Protein AF-0000000071782538 (afdb_homodimer)

Organism: Cervus elaphus hippelaphus (NCBI:txid46360)

pLDDT: mean 72.4, std 23.54, range [20.62, 97.75]

Sequence (364 aa):
MDQLKQIISLGQLIYNQCGEMKYCRKQCRRLGDRVQGLLQPLQMLQDQGERNLPSQITTALSRFQAALEEAKERIDKFSNKSNMQKFLTAGHDSIVFGGVNQRLSYVWEELSLLLQVDQWRHTSGLSPGASWQQEDQQDAEEDRKALQGLSGICQRDSEFQTSEWSGVPAMRLQPACGWVMRMDQLKQIISLGQLIYNQCGEMKYCRKQCRRLGDRVQGLLQPLQMLQDQGERNLPSQITTALSRFQAALEEAKERIDKFSNKSNMQKFLTAGHDSIVFGGVNQRLSYVWEELSLLLQVDQWRHTSGLSPGASWQQEDQQDAEEDRKALQGLSGICQRDSEFQTSEWSGVPAMRLQPACGWVMR

Nearest PDB structures (foldseek):
  6ux8-assembly1_A  TM=7.625E-01  e=2.600E-10  Homo sapiens
  6zz1-assembly2_B  TM=7.670E-01  e=1.433E-09  Homo sapiens
  6zvo-assembly3_C  TM=7.647E-01  e=2.808E-09  Homo sapiens
  6zvo-assembly1_A  TM=7.507E-01  e=5.224E-09  H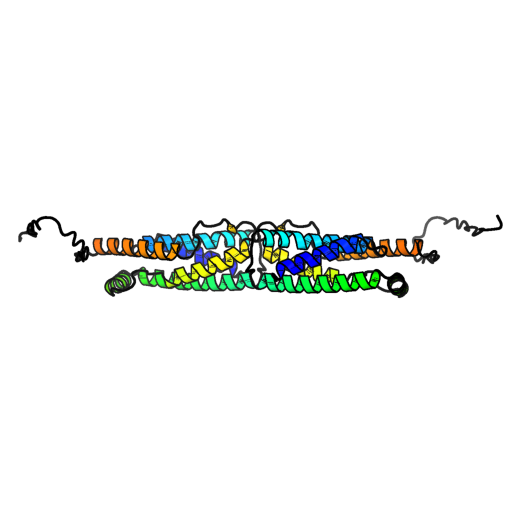omo sapiens
  4btf-assembly1_A  TM=8.043E-01  e=6.589E-08  Mus musculus

Radius of gyration: 34.93 Å; Cα contacts (8 Å, |Δi|>4): 327; chains: 2; bounding box: 76×131×66 Å

Foldseek 3Di:
DQLLVVLLVLLVVQLVLLCVAPPPNVLSNVVSVLSVVLNVVSVVCVVVVDRDDDPLLVVLSVLSSVLSVVSVVLSVQCSDPVSLVVQVVVPDDNNSSVVSVVSSVVSCVSVCVVVVPPPPVPPDPCPDDPVVVVVVVVVVVVVVVVVCVVVVPDPPPPPPPVPPPPDDDDPPDDDCPPPDDD/DQLLVVLLVLLVVQLVLLCVAPPPNVLSNVVSVLSVVLNVVSVVCVVVVDRDDDPLLVVLSVLSSVLSVVSVVLSVQCSDPVSLVVQVVVPDDNNSSVVSVVSSVVSCVSVCVVVVPPPPVPPDPCPDDPVVVVVVVVVVVVVVVVVCVVVVDPPPPPPPPVPPPDDDDPPPDDDDPPPDDD

InterPro domains:
  IPR036537 Adaptor protein Cbl, N-terminal domain superfamily [G3DSA:1.20.930.20] (1-117)
  IPR054000 Mixed lineage kinase domain-like, N-terminal domain [PF22215] (4-145)
  IPR059179 MLKL-like, MCAfunc domain [cd21037] (5-148)

Structure (mmCIF, N/CA/C/O backbone):
data_AF-0000000071782538-model_v1
#
loop_
_entity.id
_entity.type
_entity.pdbx_description
1 polymer 'Mixed lineage kinase domain-containing protein'
#
loop_
_atom_site.group_PDB
_atom_site.id
_atom_site.type_symbol
_atom_site.label_atom_id
_atom_site.label_alt_id
_atom_site.label_comp_id
_atom_site.label_asym_id
_atom_site.label_entity_id
_atom_site.label_seq_id
_atom_site.pdbx_PDB_ins_code
_atom_site.Cartn_x
_atom_site.Cartn_y
_atom_site.Cartn_z
_atom_site.occupancy
_atom_site.B_iso_or_equiv
_atom_site.auth_seq_id
_atom_site.auth_comp_id
_atom_site.auth_asym_id
_atom_site.auth_atom_id
_atom_site.pdbx_PDB_model_num
ATOM 1 N N . MET A 1 1 ? -20.047 -6.418 -9.133 1 52.84 1 MET A N 1
ATOM 2 C CA . MET A 1 1 ? -19.359 -7.395 -8.281 1 52.84 1 MET A CA 1
ATOM 3 C C . MET A 1 1 ? -17.938 -6.953 -7.965 1 52.84 1 MET A C 1
ATOM 5 O O . MET A 1 1 ? -17.281 -6.344 -8.805 1 52.84 1 MET A O 1
ATOM 9 N N . ASP A 1 2 ? -17.484 -6.871 -6.684 1 77.19 2 ASP A N 1
ATOM 10 C CA . ASP A 1 2 ? -16.172 -6.449 -6.191 1 77.19 2 ASP A CA 1
ATOM 11 C C . ASP A 1 2 ? -15.055 -7.246 -6.863 1 77.19 2 ASP A C 1
ATOM 13 O O . ASP A 1 2 ? -15.094 -8.477 -6.895 1 77.19 2 ASP A O 1
ATOM 17 N N . GLN A 1 3 ? -14.477 -6.609 -7.852 1 84.06 3 GLN A N 1
ATOM 18 C CA . GLN A 1 3 ? -13.367 -7.219 -8.57 1 84.06 3 GLN A CA 1
ATOM 19 C C . GLN A 1 3 ? -12.523 -8.094 -7.645 1 84.06 3 GLN A C 1
ATOM 21 O O . GLN A 1 3 ? -12.078 -9.172 -8.039 1 84.06 3 GLN A O 1
ATOM 26 N N . LEU A 1 4 ? -12.391 -7.691 -6.516 1 86 4 LEU A N 1
ATOM 27 C CA . LEU A 1 4 ? -11.578 -8.43 -5.551 1 86 4 LEU A CA 1
ATOM 28 C C . LEU A 1 4 ? -12.203 -9.781 -5.242 1 86 4 LEU A C 1
ATOM 30 O O . LEU A 1 4 ? -11.5 -10.805 -5.223 1 86 4 LEU A O 1
ATOM 34 N N . LYS A 1 5 ? -13.469 -9.789 -5.094 1 87.31 5 LYS A N 1
ATOM 35 C CA . LYS A 1 5 ? -14.172 -11.031 -4.785 1 87.31 5 LYS A CA 1
ATOM 36 C C . LYS A 1 5 ? -14.086 -12.016 -5.945 1 87.31 5 LYS A C 1
ATOM 38 O O . LYS A 1 5 ? -13.93 -13.219 -5.734 1 87.31 5 LYS A O 1
ATOM 43 N N . GLN A 1 6 ? -14.195 -11.555 -7.109 1 91.31 6 GLN A N 1
ATOM 44 C CA . GLN A 1 6 ? -14.117 -12.391 -8.305 1 91.31 6 GLN A CA 1
ATOM 45 C C . GLN A 1 6 ? -12.734 -13.031 -8.43 1 91.31 6 GLN A C 1
ATOM 47 O O . GLN A 1 6 ? -12.625 -14.219 -8.758 1 91.31 6 GLN A O 1
ATOM 52 N N . ILE A 1 7 ? -11.789 -12.266 -8.188 1 94.12 7 ILE A N 1
ATOM 53 C CA . ILE A 1 7 ? -10.414 -12.75 -8.297 1 94.12 7 ILE A CA 1
ATOM 54 C C . ILE A 1 7 ? -10.164 -13.836 -7.25 1 94.12 7 ILE A C 1
ATOM 56 O O . ILE A 1 7 ? -9.586 -14.883 -7.562 1 94.12 7 ILE A O 1
ATOM 60 N N . ILE A 1 8 ? -10.625 -13.586 -6.094 1 92.31 8 ILE A N 1
ATOM 61 C CA . ILE A 1 8 ? -10.453 -14.555 -5.016 1 92.31 8 ILE A CA 1
ATOM 62 C C . ILE A 1 8 ? -11.172 -15.852 -5.367 1 92.31 8 ILE A C 1
ATOM 64 O O . ILE A 1 8 ? -10.617 -16.938 -5.203 1 92.31 8 ILE A O 1
ATOM 68 N N . SER A 1 9 ? -12.336 -15.734 -5.871 1 94.25 9 SER A N 1
ATOM 69 C CA . SER A 1 9 ? -13.102 -16.922 -6.258 1 94.25 9 SER A CA 1
ATOM 70 C C . SER A 1 9 ? -12.406 -17.688 -7.371 1 94.25 9 SER A C 1
ATOM 72 O O . SER A 1 9 ? -12.312 -18.922 -7.316 1 94.25 9 SER A O 1
ATOM 74 N N . LEU A 1 10 ? -12 -17.016 -8.344 1 96.25 10 LEU A N 1
ATOM 75 C CA . LEU A 1 10 ? -11.297 -17.641 -9.453 1 96.25 10 LEU A CA 1
ATOM 76 C C . LEU A 1 10 ? -10.023 -18.328 -8.969 1 96.25 10 LEU A C 1
ATOM 78 O O . LEU A 1 10 ? -9.711 -19.453 -9.398 1 96.25 10 LEU A O 1
ATOM 82 N N . GLY A 1 11 ? -9.289 -17.641 -8.133 1 97.06 11 GLY A N 1
ATOM 83 C CA . GLY A 1 11 ? -8.086 -18.25 -7.574 1 97.06 11 GLY A CA 1
ATOM 84 C C . GLY A 1 11 ? -8.367 -19.531 -6.797 1 97.06 11 GLY A C 1
ATOM 85 O O . GLY A 1 11 ? -7.625 -20.5 -6.918 1 97.06 11 GLY A O 1
ATOM 86 N N . GLN A 1 12 ? -9.367 -19.516 -6.098 1 95.56 12 GLN A N 1
ATOM 87 C CA . GLN A 1 12 ? -9.75 -20.703 -5.34 1 95.56 12 GLN A CA 1
ATOM 88 C C . GLN A 1 12 ? -10.133 -21.859 -6.273 1 95.56 12 GLN A C 1
ATOM 90 O O . GLN A 1 12 ? -9.805 -23.016 -6.012 1 95.56 12 GLN A O 1
ATOM 95 N N . LEU A 1 13 ? -10.844 -21.562 -7.273 1 96.56 13 LEU A N 1
ATOM 96 C CA . LEU A 1 13 ? -11.195 -22.562 -8.281 1 96.56 13 LEU A CA 1
ATOM 97 C C . LEU A 1 13 ? -9.945 -23.188 -8.875 1 96.56 13 LEU A C 1
ATOM 99 O O . LEU A 1 13 ? -9.867 -24.422 -9.008 1 96.56 13 LEU A O 1
ATOM 103 N N . ILE A 1 14 ? -9.031 -22.391 -9.219 1 96.38 14 ILE A N 1
ATOM 104 C CA . ILE A 1 14 ? -7.793 -22.875 -9.828 1 96.38 14 ILE A CA 1
ATOM 105 C C . ILE A 1 14 ? -7.031 -23.734 -8.828 1 96.38 14 ILE A C 1
ATOM 107 O O . ILE A 1 14 ? -6.516 -24.797 -9.195 1 96.38 14 ILE A O 1
ATOM 111 N N . TYR A 1 15 ? -6.98 -23.297 -7.648 1 96.06 15 TYR A N 1
ATOM 112 C CA . TYR A 1 15 ? -6.312 -24.078 -6.613 1 96.06 15 TYR A CA 1
ATOM 113 C C . TYR A 1 15 ? -6.91 -25.484 -6.523 1 96.06 15 TYR A C 1
ATOM 115 O O . TYR A 1 15 ? -6.18 -26.469 -6.5 1 96.06 15 TYR A O 1
ATOM 123 N N . ASN A 1 16 ? -8.172 -25.625 -6.555 1 95.19 16 ASN A N 1
ATOM 124 C CA . ASN A 1 16 ? -8.844 -26.906 -6.48 1 95.19 16 ASN A CA 1
ATOM 125 C C . ASN A 1 16 ? -8.586 -27.75 -7.727 1 95.19 16 ASN A C 1
ATOM 127 O O . ASN A 1 16 ? -8.312 -28.953 -7.625 1 95.19 16 ASN A O 1
ATOM 131 N N . GLN A 1 17 ? -8.664 -27.141 -8.812 1 95.12 17 GLN A N 1
ATOM 132 C CA . GLN A 1 17 ? -8.445 -27.844 -10.07 1 95.12 17 GLN A CA 1
ATOM 133 C C . GLN A 1 17 ? -7.02 -28.391 -10.156 1 95.12 17 GLN A C 1
ATOM 135 O O . GLN A 1 17 ? -6.797 -29.469 -10.695 1 95.12 17 GLN A O 1
ATOM 140 N N . CYS A 1 18 ? -6.141 -27.578 -9.625 1 95.25 18 CYS A N 1
ATOM 141 C CA . CYS A 1 18 ? -4.758 -28.047 -9.609 1 95.25 18 CYS A CA 1
ATOM 142 C C . CYS A 1 18 ? -4.625 -29.344 -8.812 1 95.25 18 CYS A C 1
ATOM 144 O O . CYS A 1 18 ? -3.846 -30.219 -9.172 1 95.25 18 CYS A O 1
ATOM 146 N N . GLY A 1 19 ? -5.375 -29.5 -7.793 1 91.88 19 GLY A N 1
ATOM 147 C CA . GLY A 1 19 ? -5.34 -30.688 -6.961 1 91.88 19 GLY A CA 1
ATOM 148 C C . GLY A 1 19 ? -5.996 -31.891 -7.617 1 91.88 19 GLY A C 1
ATOM 149 O O . GLY A 1 19 ? -5.742 -33.031 -7.227 1 91.88 19 GLY A O 1
ATOM 150 N N . GLU A 1 20 ? -6.754 -31.703 -8.641 1 91.44 20 GLU A N 1
ATOM 151 C CA . GLU A 1 20 ? -7.527 -32.75 -9.281 1 91.44 20 GLU A CA 1
ATOM 152 C C . GLU A 1 20 ? -6.859 -33.25 -10.562 1 91.44 20 GLU A C 1
ATOM 154 O O . GLU A 1 20 ? -7.301 -34.219 -11.172 1 91.44 20 GLU A O 1
ATOM 159 N N . MET A 1 21 ? -5.812 -32.594 -10.906 1 89.5 21 MET A N 1
ATOM 160 C CA . MET A 1 21 ? -5.137 -32.938 -12.156 1 89.5 21 MET A CA 1
ATOM 161 C C . MET A 1 21 ? -4.516 -34.312 -12.086 1 89.5 21 MET A C 1
ATOM 163 O O . MET A 1 21 ? -3.945 -34.688 -11.062 1 89.5 21 MET A O 1
ATOM 167 N N . LYS A 1 22 ? -4.629 -35.094 -13.195 1 84.44 22 LYS A N 1
ATOM 168 C CA . LYS A 1 22 ? -4.094 -36.438 -13.281 1 84.44 22 LYS A CA 1
ATOM 169 C C . LYS A 1 22 ? -2.686 -36.438 -13.867 1 84.44 22 LYS A C 1
ATOM 171 O O . LYS A 1 22 ? -1.878 -37.312 -13.57 1 84.44 22 LYS A O 1
ATOM 176 N N . TYR A 1 23 ? -2.51 -35.406 -14.742 1 84.19 23 TYR A N 1
ATOM 177 C CA . TYR A 1 23 ? -1.211 -35.281 -15.391 1 84.19 23 TYR A CA 1
ATOM 178 C C . TYR A 1 23 ? -0.475 -34.062 -14.906 1 84.19 23 TYR A C 1
ATOM 180 O O . TYR A 1 23 ? -1.088 -33.125 -14.352 1 84.19 23 TYR A O 1
ATOM 188 N N . CYS A 1 24 ? 0.865 -34 -14.891 1 88.69 24 CYS A N 1
ATOM 189 C CA . CYS A 1 24 ? 1.726 -32.875 -14.492 1 88.69 24 CYS A CA 1
ATOM 190 C C . CYS A 1 24 ? 1.453 -32.469 -13.047 1 88.69 24 CYS A C 1
ATOM 192 O O . CYS A 1 24 ? 1.36 -31.281 -12.742 1 88.69 24 CYS A O 1
ATOM 194 N N . ARG A 1 25 ? 1.285 -33.406 -12.266 1 91.31 25 ARG A N 1
ATOM 195 C CA . ARG A 1 25 ? 0.786 -33.219 -10.906 1 91.31 25 ARG A CA 1
ATOM 196 C C . ARG A 1 25 ? 1.703 -32.312 -10.109 1 91.31 25 ARG A C 1
ATOM 198 O O . ARG A 1 25 ? 1.23 -31.453 -9.352 1 91.31 25 ARG A O 1
ATOM 205 N N . LYS A 1 26 ? 3.029 -32.438 -10.266 1 93.38 26 LYS A N 1
ATOM 206 C CA . LYS A 1 26 ? 3.955 -31.578 -9.516 1 93.38 26 LYS A CA 1
ATOM 207 C C . LYS A 1 26 ? 3.84 -30.125 -9.953 1 93.38 26 LYS A C 1
ATOM 209 O O . LYS A 1 26 ? 3.836 -29.219 -9.109 1 93.38 26 LYS A O 1
ATOM 214 N N . GLN A 1 27 ? 3.807 -29.953 -11.195 1 93.94 27 GLN A N 1
ATOM 215 C CA . GLN A 1 27 ? 3.662 -28.594 -11.719 1 93.94 27 GLN A CA 1
ATOM 216 C C . GLN A 1 27 ? 2.334 -27.984 -11.289 1 93.94 27 GLN A C 1
ATOM 218 O O . GLN A 1 27 ? 2.279 -26.812 -10.914 1 93.94 27 GLN A O 1
ATOM 223 N N . CYS A 1 28 ? 1.243 -28.75 -11.305 1 94.5 28 CYS A N 1
ATOM 224 C CA . CYS A 1 28 ? -0.071 -28.266 -10.898 1 94.5 28 CYS A CA 1
ATOM 225 C C . CYS A 1 28 ? -0.083 -27.906 -9.422 1 94.5 28 CYS A C 1
ATOM 227 O O . CYS A 1 28 ? -0.637 -26.875 -9.031 1 94.5 28 CYS A O 1
ATOM 229 N N . ARG A 1 29 ? 0.49 -28.75 -8.688 1 93.75 29 ARG A N 1
ATOM 230 C CA . ARG A 1 29 ? 0.561 -28.484 -7.254 1 93.75 29 ARG A CA 1
ATOM 231 C C . ARG A 1 29 ? 1.303 -27.188 -6.973 1 93.75 29 ARG A C 1
ATOM 233 O O . ARG A 1 29 ? 0.855 -26.375 -6.16 1 93.75 29 ARG A O 1
ATOM 240 N N . ARG A 1 30 ? 2.43 -27.016 -7.656 1 93.94 30 ARG A N 1
ATOM 241 C CA . ARG A 1 30 ? 3.223 -25.812 -7.484 1 93.94 30 ARG A CA 1
ATOM 242 C C . ARG A 1 30 ? 2.424 -24.578 -7.879 1 93.94 30 ARG A C 1
ATOM 244 O O . ARG A 1 30 ? 2.443 -23.562 -7.172 1 93.94 30 ARG A O 1
ATOM 251 N N . LEU A 1 31 ? 1.808 -24.688 -9.023 1 94.69 31 LEU A N 1
ATOM 252 C CA . LEU A 1 31 ? 0.958 -23.578 -9.461 1 94.69 31 LEU A CA 1
ATOM 253 C C . LEU A 1 31 ? -0.104 -23.266 -8.414 1 94.69 31 LEU A C 1
ATOM 255 O O . LEU A 1 31 ? -0.295 -22.094 -8.055 1 94.69 31 LEU A O 1
ATOM 259 N N . GLY A 1 32 ? -0.834 -24.281 -7.914 1 94.44 32 GLY A N 1
ATOM 260 C CA . GLY A 1 32 ? -1.845 -24.094 -6.887 1 94.44 32 GLY A CA 1
ATOM 261 C C . GLY A 1 32 ? -1.317 -23.375 -5.652 1 94.44 32 GLY A C 1
ATOM 262 O O . GLY A 1 32 ? -1.955 -22.453 -5.141 1 94.44 32 GLY A O 1
ATOM 263 N N . ASP A 1 33 ? -0.154 -23.781 -5.215 1 91.88 33 ASP A N 1
ATOM 264 C CA . ASP A 1 33 ? 0.474 -23.172 -4.039 1 91.88 33 ASP A CA 1
ATOM 265 C C . ASP A 1 33 ? 0.77 -21.688 -4.273 1 91.88 33 ASP A C 1
ATOM 267 O O . ASP A 1 33 ? 0.563 -20.875 -3.383 1 91.88 33 ASP A O 1
ATOM 271 N N . ARG A 1 34 ? 1.324 -21.422 -5.418 1 90.56 34 ARG A N 1
ATOM 272 C CA . ARG A 1 34 ? 1.674 -20.047 -5.746 1 90.56 34 ARG A CA 1
ATOM 273 C C . ARG A 1 34 ? 0.428 -19.172 -5.832 1 90.56 34 ARG A C 1
ATOM 275 O O . ARG A 1 34 ? 0.426 -18.047 -5.348 1 90.56 34 ARG A O 1
ATOM 282 N N . VAL A 1 35 ? -0.638 -19.656 -6.414 1 92.88 35 VAL A N 1
ATOM 283 C CA . VAL A 1 35 ? -1.902 -18.938 -6.484 1 92.88 35 VAL A CA 1
ATOM 284 C C . VAL A 1 35 ? -2.441 -18.703 -5.074 1 92.88 35 VAL A C 1
ATOM 286 O O . VAL A 1 35 ? -2.84 -17.594 -4.73 1 92.88 35 VAL A O 1
ATOM 289 N N . G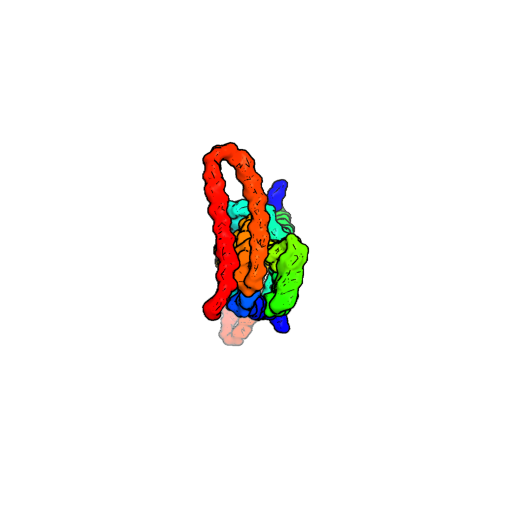LN A 1 36 ? -2.373 -19.672 -4.281 1 90.25 36 GLN A N 1
ATOM 290 C CA . GLN A 1 36 ? -2.861 -19.562 -2.91 1 90.25 36 GLN A CA 1
ATOM 291 C C . GLN A 1 36 ? -2.053 -18.531 -2.123 1 90.25 36 GLN A C 1
ATOM 293 O O . GLN A 1 36 ? -2.607 -17.797 -1.311 1 90.25 36 GLN A O 1
ATOM 298 N N . GLY A 1 37 ? -0.809 -18.531 -2.293 1 86.06 37 GLY A N 1
ATOM 299 C CA . GLY A 1 37 ? 0.046 -17.562 -1.631 1 86.06 37 GLY A CA 1
ATOM 300 C C . GLY A 1 37 ? -0.319 -16.125 -1.959 1 86.06 37 GLY A C 1
ATOM 301 O O . GLY A 1 37 ? -0.158 -15.227 -1.124 1 86.06 37 GLY A O 1
ATOM 302 N N . LEU A 1 38 ? -0.772 -15.914 -3.146 1 86.06 38 LEU A N 1
ATOM 303 C CA . LEU A 1 38 ? -1.18 -14.578 -3.574 1 86.06 38 LEU A CA 1
ATOM 304 C C . LEU A 1 38 ? -2.584 -14.25 -3.078 1 86.06 38 LEU A C 1
ATOM 306 O O . LEU A 1 38 ? -2.92 -13.086 -2.871 1 86.06 38 LEU A O 1
ATOM 310 N N . LEU A 1 39 ? -3.434 -15.336 -2.869 1 86.81 39 LEU A N 1
ATOM 311 C CA . LEU A 1 39 ? -4.82 -15.125 -2.467 1 86.81 39 LEU A CA 1
ATOM 312 C C . LEU A 1 39 ? -4.91 -14.75 -0.991 1 86.81 39 LEU A C 1
ATOM 314 O O . LEU A 1 39 ? -5.785 -13.977 -0.593 1 86.81 39 LEU A O 1
ATOM 318 N N . GLN A 1 40 ? -4.051 -15.133 -0.22 1 82.44 40 GLN A N 1
ATOM 319 C CA . GLN A 1 40 ? -4.133 -14.977 1.228 1 82.44 40 GLN A CA 1
ATOM 320 C C . GLN A 1 40 ? -4.168 -13.5 1.617 1 82.44 40 GLN A C 1
ATOM 322 O O . GLN A 1 40 ? -5.082 -13.055 2.312 1 82.44 40 GLN A O 1
ATOM 327 N N . PRO A 1 41 ? -3.225 -12.742 1.147 1 77.25 41 PRO A N 1
ATOM 328 C CA . PRO A 1 41 ? -3.295 -11.32 1.48 1 77.25 41 PRO A CA 1
ATOM 329 C C . PRO A 1 41 ? -4.547 -10.641 0.923 1 77.25 41 PRO A C 1
ATOM 331 O O . PRO A 1 41 ? -5.078 -9.719 1.539 1 77.25 41 PRO A O 1
ATOM 334 N N . LEU A 1 42 ? -4.984 -11.07 -0.178 1 80.69 42 LEU A N 1
ATOM 335 C CA . LEU A 1 42 ? -6.168 -10.461 -0.783 1 80.69 42 LEU A CA 1
ATOM 336 C C . LEU A 1 42 ? -7.418 -10.797 0.021 1 80.69 42 LEU A C 1
ATOM 338 O O . LEU A 1 42 ? -8.32 -9.961 0.153 1 80.69 42 LEU A O 1
ATOM 342 N N . GLN A 1 43 ? -7.426 -11.977 0.521 1 81.31 43 GLN A N 1
ATOM 343 C CA . GLN A 1 43 ? -8.539 -12.375 1.383 1 81.31 43 GLN A CA 1
ATOM 344 C C . GLN A 1 43 ? -8.57 -11.531 2.656 1 81.31 43 GLN A C 1
ATOM 346 O O . GLN A 1 43 ? -9.641 -11.156 3.131 1 81.31 43 GLN A O 1
ATOM 351 N N . MET A 1 44 ? -7.441 -11.258 3.107 1 73.19 44 MET A N 1
ATOM 352 C CA . MET A 1 44 ? -7.367 -10.406 4.289 1 73.19 44 MET A CA 1
ATOM 353 C C . MET A 1 44 ? -7.883 -9 3.984 1 73.19 44 MET A C 1
ATOM 355 O O . MET A 1 44 ? -8.578 -8.398 4.801 1 73.19 44 MET A O 1
ATOM 359 N N . LEU A 1 45 ? -7.5 -8.516 2.836 1 73.06 45 LEU A N 1
ATOM 360 C CA . LEU A 1 45 ? -7.984 -7.203 2.416 1 73.06 45 LEU A CA 1
ATOM 361 C C . LEU A 1 45 ? -9.5 -7.195 2.293 1 73.06 45 LEU A C 1
ATOM 363 O O . LEU A 1 45 ? -10.156 -6.234 2.703 1 73.06 45 LEU A O 1
ATOM 367 N N . GLN A 1 46 ? -10.008 -8.164 1.738 1 76.19 46 GLN A N 1
ATOM 368 C CA . GLN A 1 46 ? -11.461 -8.305 1.591 1 76.19 46 GLN A CA 1
ATOM 369 C C . GLN A 1 46 ? -12.148 -8.328 2.951 1 76.19 46 GLN A C 1
ATOM 371 O O . GLN A 1 46 ? -13.203 -7.711 3.129 1 76.19 46 GLN A O 1
ATOM 376 N N . ASP A 1 47 ? -11.578 -9.016 3.914 1 73.25 47 ASP A N 1
ATOM 377 C CA . ASP A 1 47 ? -12.148 -9.141 5.25 1 73.25 47 ASP A CA 1
ATOM 378 C C . ASP A 1 47 ? -12.156 -7.793 5.973 1 73.25 47 ASP A C 1
ATOM 380 O O . ASP A 1 47 ? -13.023 -7.543 6.816 1 73.25 47 ASP A O 1
ATOM 384 N N . GLN A 1 48 ? -11.234 -7.059 5.613 1 66.56 48 GLN A N 1
ATOM 385 C CA . GLN A 1 48 ? -11.133 -5.746 6.246 1 66.56 48 GLN A CA 1
ATOM 386 C C . GLN A 1 48 ? -12.156 -4.773 5.66 1 66.56 48 GLN A C 1
ATOM 388 O O . GLN A 1 48 ? -12.336 -3.67 6.18 1 66.56 48 GLN A O 1
ATOM 393 N N . GLY A 1 49 ? -12.867 -5.301 4.625 1 61.22 49 GLY A N 1
ATOM 394 C CA . GLY A 1 49 ? -13.938 -4.496 4.062 1 61.22 49 GLY A CA 1
ATOM 395 C C . GLY A 1 49 ? -13.438 -3.422 3.113 1 61.22 49 GLY A C 1
ATOM 396 O O . GLY A 1 49 ? -14.133 -2.426 2.881 1 61.22 49 GLY A O 1
ATOM 397 N N . GLU A 1 50 ? -12.336 -3.551 2.73 1 58.06 50 GLU A N 1
ATOM 398 C CA . GLU A 1 50 ? -11.797 -2.525 1.845 1 58.06 50 GLU A CA 1
ATOM 399 C C . GLU A 1 50 ? -12.43 -2.6 0.459 1 58.06 50 GLU A C 1
ATOM 401 O O . GLU A 1 50 ? -12.32 -3.619 -0.226 1 58.06 50 GLU A O 1
ATOM 406 N N . ARG A 1 51 ? -13.203 -1.685 0.147 1 57.69 51 ARG A N 1
ATOM 407 C CA . ARG A 1 51 ? -13.898 -1.704 -1.134 1 57.69 51 ARG A CA 1
ATOM 408 C C . ARG A 1 51 ? -13.219 -0.787 -2.145 1 57.69 51 ARG A C 1
ATOM 410 O O . ARG A 1 51 ? -13.344 -0.985 -3.354 1 57.69 51 ARG A O 1
ATOM 417 N N . ASN A 1 52 ? -12.602 0.176 -1.549 1 56.34 52 ASN A N 1
ATOM 418 C CA . ASN A 1 52 ? -11.945 1.128 -2.438 1 56.34 52 ASN A CA 1
ATOM 419 C C . ASN A 1 52 ? -10.43 1.006 -2.363 1 56.34 52 ASN A C 1
ATOM 421 O O . ASN A 1 52 ? -9.789 1.641 -1.521 1 56.34 52 ASN A O 1
ATOM 425 N N . LEU A 1 53 ? -10.016 0.107 -3.146 1 62.47 53 LEU A N 1
ATOM 426 C CA . LEU A 1 53 ? -8.57 -0.112 -3.166 1 62.47 53 LEU A CA 1
ATOM 427 C C . LEU A 1 53 ? -7.875 0.936 -4.027 1 62.47 53 LEU A C 1
ATOM 429 O O . LEU A 1 53 ? -8.438 1.406 -5.02 1 62.47 53 LEU A O 1
ATOM 433 N N . PRO A 1 54 ? -6.785 1.342 -3.594 1 61.25 54 PRO A N 1
ATOM 434 C CA . PRO A 1 54 ? -6.008 2.262 -4.426 1 61.25 54 PRO A CA 1
ATOM 435 C C . PRO A 1 54 ? -5.836 1.758 -5.859 1 61.25 54 PRO A C 1
ATOM 437 O O . PRO A 1 54 ? -5.891 0.549 -6.102 1 61.25 54 PRO A O 1
ATOM 440 N N . SER A 1 55 ? -5.695 2.639 -6.746 1 62.72 55 SER A N 1
ATOM 441 C CA . SER A 1 55 ? -5.617 2.324 -8.172 1 62.72 55 SER A CA 1
ATOM 442 C C . SER A 1 55 ? -4.48 1.349 -8.461 1 62.72 55 SER A C 1
ATOM 444 O O . SER A 1 55 ? -4.617 0.464 -9.305 1 62.72 55 SER A O 1
ATOM 446 N N . GLN A 1 56 ? -3.359 1.514 -7.762 1 62.03 56 GLN A N 1
ATOM 447 C CA . GLN A 1 56 ? -2.199 0.663 -8 1 62.03 56 GLN A CA 1
ATOM 448 C C . GLN A 1 56 ? -2.498 -0.789 -7.641 1 62.03 56 GLN A C 1
ATOM 450 O O . GLN A 1 56 ? -2.061 -1.709 -8.336 1 62.03 56 GLN A O 1
ATOM 455 N N . ILE A 1 57 ? -3.264 -0.959 -6.645 1 70.38 57 ILE A N 1
ATOM 456 C CA . ILE A 1 57 ? -3.639 -2.309 -6.234 1 70.38 57 ILE A CA 1
ATOM 457 C C . ILE A 1 57 ? -4.602 -2.908 -7.258 1 70.38 57 ILE A C 1
ATOM 459 O O . ILE A 1 57 ? -4.488 -4.086 -7.609 1 70.38 57 ILE A O 1
ATOM 463 N N . THR A 1 58 ? -5.383 -1.939 -7.77 1 75.12 58 THR A N 1
ATOM 464 C CA . THR A 1 58 ? -6.367 -2.395 -8.742 1 75.12 58 THR A CA 1
ATOM 465 C C . THR A 1 58 ? -5.684 -2.893 -10.016 1 75.12 58 THR A C 1
ATOM 467 O O . THR A 1 58 ? -6.121 -3.875 -10.617 1 75.12 58 THR A O 1
ATOM 470 N N . THR A 1 59 ? -4.629 -2.199 -10.438 1 80.5 59 THR A N 1
ATOM 471 C CA . THR A 1 59 ? -3.883 -2.623 -11.617 1 80.5 59 THR A CA 1
ATOM 472 C C . THR A 1 59 ? -3.238 -3.986 -11.391 1 80.5 59 THR A C 1
ATOM 474 O O . THR A 1 59 ? -3.297 -4.863 -12.258 1 80.5 59 THR A O 1
ATOM 477 N N . ALA A 1 60 ? -2.57 -4.176 -10.258 1 82 60 ALA A N 1
ATOM 478 C CA . ALA A 1 60 ? -1.971 -5.465 -9.914 1 82 60 ALA A CA 1
ATOM 479 C C . ALA A 1 60 ? -3.027 -6.566 -9.867 1 82 60 ALA A C 1
ATOM 481 O O . ALA A 1 60 ? -2.785 -7.688 -10.32 1 82 60 ALA A O 1
ATOM 482 N N . LEU A 1 61 ? -4.199 -6.219 -9.383 1 86.19 61 LEU A N 1
ATOM 483 C CA . LEU A 1 61 ? -5.293 -7.176 -9.312 1 86.19 61 LEU A CA 1
ATOM 484 C C . LEU A 1 61 ? -5.754 -7.59 -10.703 1 86.19 61 LEU A C 1
ATOM 486 O O . LEU A 1 61 ? -6.066 -8.758 -10.938 1 86.19 61 LEU A O 1
ATOM 490 N N . SER A 1 62 ? -5.754 -6.613 -11.586 1 89.25 62 SER A N 1
ATOM 491 C CA . SER A 1 62 ? -6.129 -6.918 -12.969 1 89.25 62 SER A CA 1
ATOM 492 C C . SER A 1 62 ? -5.121 -7.859 -13.617 1 89.25 62 SER A C 1
ATOM 494 O O . SER A 1 62 ? -5.5 -8.758 -14.367 1 89.25 62 SER A O 1
ATOM 496 N N . ARG A 1 63 ? -3.926 -7.672 -13.352 1 90.38 63 ARG A N 1
ATOM 497 C CA . ARG A 1 63 ? -2.885 -8.555 -13.867 1 90.38 63 ARG A CA 1
ATOM 498 C C . ARG A 1 63 ? -2.992 -9.945 -13.258 1 90.38 63 ARG A C 1
ATOM 500 O O . ARG A 1 63 ? -2.77 -10.945 -13.945 1 90.38 63 ARG A O 1
ATOM 507 N N . PHE A 1 64 ? -3.268 -9.977 -12 1 93.62 64 PHE A N 1
ATOM 508 C CA . PHE A 1 64 ? -3.482 -11.258 -11.336 1 93.62 64 PHE A CA 1
ATOM 509 C C . PHE A 1 64 ? -4.656 -12 -11.961 1 93.62 64 PHE A C 1
ATOM 511 O O . PHE A 1 64 ? -4.566 -13.203 -12.227 1 93.62 64 PHE A O 1
ATOM 518 N N . GLN A 1 65 ? -5.684 -11.273 -12.227 1 95.44 65 GLN A N 1
ATOM 519 C CA . GLN A 1 65 ? -6.848 -11.875 -12.867 1 95.44 65 GLN A CA 1
ATOM 520 C C . GLN A 1 6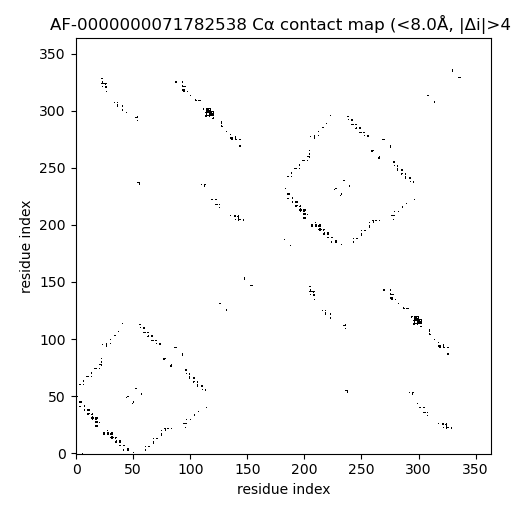5 ? -6.484 -12.461 -14.227 1 95.44 65 GLN A C 1
ATOM 522 O O . GLN A 1 65 ? -6.902 -13.57 -14.562 1 95.44 65 GLN A O 1
ATOM 527 N N . ALA A 1 66 ? -5.738 -11.75 -15 1 94.56 66 ALA A N 1
ATOM 528 C CA . ALA A 1 66 ? -5.309 -12.219 -16.312 1 94.56 66 ALA A CA 1
ATOM 529 C C . ALA A 1 66 ? -4.461 -13.484 -16.188 1 94.56 66 ALA A C 1
ATOM 531 O O . ALA A 1 66 ? -4.605 -14.414 -16.984 1 94.56 66 ALA A O 1
ATOM 532 N N . ALA A 1 67 ? -3.557 -13.5 -15.211 1 95.62 67 ALA A N 1
ATOM 533 C CA . ALA A 1 67 ? -2.729 -14.672 -14.969 1 95.62 67 ALA A CA 1
ATOM 534 C C . ALA A 1 67 ? -3.586 -15.875 -14.578 1 95.62 67 ALA A C 1
ATOM 536 O O . ALA A 1 67 ? -3.336 -17 -15.031 1 95.62 67 ALA A O 1
ATOM 537 N N . LEU A 1 68 ? -4.598 -15.703 -13.766 1 97.62 68 LEU A N 1
ATOM 538 C CA . LEU A 1 68 ? -5.492 -16.781 -13.336 1 97.62 68 LEU A CA 1
ATOM 539 C C . LEU A 1 68 ? -6.293 -17.312 -14.523 1 97.62 68 LEU A C 1
ATOM 541 O O . LEU A 1 68 ? -6.496 -18.531 -14.641 1 97.62 68 LEU A O 1
ATOM 545 N N . GLU A 1 69 ? -6.711 -16.422 -15.367 1 96.25 69 GLU A N 1
ATOM 546 C CA . GLU A 1 69 ? -7.457 -16.844 -16.547 1 96.25 69 GLU A CA 1
ATOM 547 C C . GLU A 1 69 ? -6.594 -17.688 -17.484 1 96.25 69 GLU A C 1
ATOM 549 O O . GLU A 1 69 ? -7.059 -18.703 -18.016 1 96.25 69 GLU A O 1
ATOM 554 N N . GLU A 1 70 ? -5.43 -17.25 -17.672 1 96.25 70 GLU A N 1
ATOM 555 C CA . GLU A 1 70 ? -4.508 -18.062 -18.469 1 96.25 70 GLU A CA 1
ATOM 556 C C . GLU A 1 70 ? -4.246 -19.406 -17.812 1 96.25 70 GLU A C 1
ATOM 558 O O . GLU A 1 70 ? -4.168 -20.438 -18.5 1 96.25 70 GLU A O 1
ATOM 563 N N . ALA A 1 71 ? -4.027 -19.422 -16.531 1 96.88 71 ALA A N 1
ATOM 564 C CA . ALA A 1 71 ? -3.852 -20.672 -15.797 1 96.88 71 ALA A CA 1
ATOM 565 C C . ALA A 1 71 ? -5.031 -21.609 -16.031 1 96.88 71 ALA A C 1
ATOM 567 O O . ALA A 1 71 ? -4.848 -22.797 -16.297 1 96.88 71 ALA A O 1
ATOM 568 N N . LYS A 1 72 ? -6.195 -21.109 -15.906 1 95.94 72 LYS A N 1
ATOM 569 C CA . LYS A 1 72 ? -7.398 -21.906 -16.125 1 95.94 72 LYS A CA 1
ATOM 570 C C . LYS A 1 72 ? -7.41 -22.516 -17.516 1 95.94 72 LYS A C 1
ATOM 572 O O . LYS A 1 72 ? -7.758 -23.688 -17.688 1 95.94 72 LYS A O 1
ATOM 577 N N . GLU A 1 73 ? -7.051 -21.75 -18.469 1 95.38 73 GLU A N 1
ATOM 578 C CA . GLU A 1 73 ? -7.008 -22.219 -19.859 1 95.38 73 GLU A CA 1
ATOM 579 C C . GLU A 1 73 ? -6.02 -23.375 -20.016 1 95.38 73 GLU A C 1
ATOM 581 O O . GLU A 1 73 ? -6.316 -24.359 -20.688 1 95.38 73 GLU A O 1
ATOM 586 N N . ARG A 1 74 ? -4.875 -23.219 -19.438 1 93.94 74 ARG A N 1
ATOM 587 C CA . ARG A 1 74 ? -3.857 -24.266 -19.547 1 93.94 74 ARG A CA 1
ATOM 588 C C . ARG A 1 74 ? -4.289 -25.516 -18.812 1 93.94 74 ARG A C 1
ATOM 590 O O . ARG A 1 74 ? -4.094 -26.641 -19.297 1 93.94 74 ARG A O 1
ATOM 597 N N . ILE A 1 75 ? -4.852 -25.391 -17.672 1 94.31 75 ILE A N 1
ATOM 598 C CA . ILE A 1 75 ? -5.344 -26.531 -16.906 1 94.31 75 ILE A CA 1
ATOM 599 C C . ILE A 1 75 ? -6.395 -27.281 -17.719 1 94.31 75 ILE A C 1
ATOM 601 O O . ILE A 1 75 ? -6.352 -28.5 -17.828 1 94.31 75 ILE A O 1
ATOM 605 N N . ASP A 1 76 ? -7.309 -26.516 -18.312 1 92.81 76 ASP A N 1
ATOM 606 C CA . ASP A 1 76 ? -8.344 -27.141 -19.125 1 92.81 76 ASP A CA 1
ATOM 607 C C . ASP A 1 76 ? -7.738 -27.875 -20.328 1 92.81 76 ASP A C 1
ATOM 609 O O . ASP A 1 76 ? -8.164 -28.984 -20.656 1 92.81 76 ASP A O 1
ATOM 613 N N . LYS A 1 77 ? -6.812 -27.281 -20.922 1 91.38 77 LYS A N 1
ATOM 614 C CA . LYS A 1 77 ? -6.164 -27.859 -22.094 1 91.38 77 LYS A CA 1
ATOM 615 C C . LYS A 1 77 ? -5.422 -29.156 -21.734 1 91.38 77 LYS A C 1
ATOM 617 O O . LYS A 1 77 ? -5.52 -30.156 -22.453 1 91.38 77 LYS A O 1
ATOM 622 N N . PHE A 1 78 ? -4.793 -29.172 -20.562 1 88.69 78 PHE A N 1
ATOM 623 C CA . PHE A 1 78 ? -3.893 -30.281 -20.266 1 88.69 78 PHE A CA 1
ATOM 624 C C . PHE A 1 78 ? -4.551 -31.266 -19.312 1 88.69 78 PHE A C 1
ATOM 626 O O . PHE A 1 78 ? -3.898 -32.188 -18.828 1 88.69 78 PHE A O 1
ATOM 633 N N . SER A 1 79 ? -5.746 -30.984 -19 1 87.5 79 SER A N 1
ATOM 634 C CA . SER A 1 79 ? -6.531 -32 -18.312 1 87.5 79 SER A CA 1
ATOM 635 C C . SER A 1 79 ? -6.871 -33.156 -19.25 1 87.5 79 SER A C 1
ATOM 637 O O . SER A 1 79 ? -7.242 -34.25 -18.797 1 87.5 79 SER A O 1
ATOM 639 N N . ASN A 1 80 ? -6.711 -32.875 -20.547 1 86.94 80 ASN A N 1
ATOM 640 C CA . ASN A 1 80 ? -6.91 -33.875 -21.594 1 86.94 80 ASN A CA 1
ATOM 641 C C . ASN A 1 80 ? -5.633 -34.656 -21.859 1 86.94 80 ASN A C 1
ATOM 643 O O . ASN A 1 80 ? -4.586 -34.094 -22.156 1 86.94 80 ASN A O 1
ATOM 647 N N . LYS A 1 81 ? -5.742 -36 -21.906 1 81.62 81 LYS A N 1
ATOM 648 C CA . LYS A 1 81 ? -4.582 -36.875 -22.062 1 81.62 81 LYS A CA 1
ATOM 649 C C . LYS A 1 81 ? -3.916 -36.656 -23.422 1 81.62 81 LYS A C 1
ATOM 651 O O . LYS A 1 81 ? -2.688 -36.625 -23.516 1 81.62 81 LYS A O 1
ATOM 656 N N . SER A 1 82 ? -4.73 -36.531 -24.422 1 84.69 82 SER A N 1
ATOM 657 C CA . SER A 1 82 ? -4.188 -36.375 -25.766 1 84.69 82 SER A CA 1
ATOM 658 C C . SER A 1 82 ? -3.361 -35.094 -25.891 1 84.69 82 SER A C 1
ATOM 660 O O . SER A 1 82 ? -2.285 -35.094 -26.484 1 84.69 82 SER A O 1
ATOM 662 N N . ASN A 1 83 ? -3.881 -34.062 -25.312 1 88 83 ASN A N 1
ATOM 663 C CA . ASN A 1 83 ? -3.168 -32.781 -25.344 1 88 83 ASN A CA 1
ATOM 664 C C . ASN A 1 83 ? -1.86 -32.875 -24.562 1 88 83 ASN A C 1
ATOM 666 O O . ASN A 1 83 ? -0.842 -32.312 -24.984 1 88 83 ASN A O 1
ATOM 670 N N . MET A 1 84 ? -1.944 -33.5 -23.484 1 83.25 84 MET A N 1
ATOM 671 C CA . MET A 1 84 ? -0.757 -33.656 -22.656 1 83.25 84 MET A CA 1
ATOM 672 C C . MET A 1 84 ? 0.316 -34.469 -23.359 1 83.25 84 MET A C 1
ATOM 674 O O . MET A 1 84 ? 1.493 -34.094 -23.344 1 83.25 84 MET A O 1
ATOM 678 N N . GLN A 1 85 ? -0.089 -35.531 -23.984 1 80.75 85 GLN A N 1
ATOM 679 C CA . GLN A 1 85 ? 0.833 -36.406 -24.719 1 80.75 85 GLN A CA 1
ATOM 680 C C . GLN A 1 85 ? 1.472 -35.625 -25.891 1 80.75 85 GLN A C 1
ATOM 682 O O . GLN A 1 85 ? 2.68 -35.75 -26.109 1 80.75 85 GLN A O 1
ATOM 687 N N . LYS A 1 86 ? 0.641 -34.906 -26.578 1 82.5 86 LYS A N 1
ATOM 688 C CA . LYS A 1 86 ? 1.145 -34.125 -27.703 1 82.5 86 LYS A CA 1
ATOM 689 C C . LYS A 1 86 ? 2.172 -33.094 -27.234 1 82.5 86 LYS A C 1
ATOM 691 O O . LYS A 1 86 ? 3.191 -32.875 -27.891 1 82.5 86 LYS A O 1
ATOM 696 N N . PHE A 1 87 ? 1.841 -32.562 -26.156 1 82.25 87 PHE A N 1
ATOM 697 C CA . PHE A 1 87 ? 2.725 -31.562 -25.578 1 82.25 87 PHE A CA 1
ATOM 698 C C . PHE A 1 87 ? 4.066 -32.156 -25.203 1 82.25 87 PHE A C 1
ATOM 700 O O . PHE A 1 87 ? 5.121 -31.594 -25.469 1 82.25 87 PHE A O 1
ATOM 707 N N . LEU A 1 88 ? 4.066 -33.312 -24.609 1 76.69 88 LEU A N 1
ATOM 708 C CA . LEU A 1 88 ? 5.281 -33.938 -24.125 1 76.69 88 LEU A CA 1
ATOM 709 C C . LEU A 1 88 ? 6.137 -34.438 -25.281 1 76.69 88 LEU A C 1
ATOM 711 O O . LEU A 1 88 ? 7.367 -34.406 -25.219 1 76.69 88 LEU A O 1
ATOM 715 N N . THR A 1 89 ? 5.555 -34.938 -26.281 1 76.81 89 THR A N 1
ATOM 716 C CA . THR A 1 89 ? 6.277 -35.531 -27.422 1 76.81 89 THR A CA 1
ATOM 717 C C . THR A 1 89 ? 6.887 -34.438 -28.281 1 76.81 89 THR A C 1
ATOM 719 O O . THR A 1 89 ? 7.805 -34.688 -29.062 1 76.81 89 THR A O 1
ATOM 722 N N . ALA A 1 90 ? 6.305 -33.312 -28.203 1 77.69 90 ALA A N 1
ATOM 723 C CA . ALA A 1 90 ? 6.812 -32.188 -29 1 77.69 90 ALA A CA 1
ATOM 724 C C . ALA A 1 90 ? 8.234 -31.828 -28.578 1 77.69 90 ALA A C 1
ATOM 726 O O . ALA A 1 90 ? 8.953 -31.156 -29.328 1 77.69 90 ALA A O 1
ATOM 727 N N . GLY A 1 91 ? 8.891 -32.5 -27.688 1 65.69 91 GLY A N 1
ATOM 728 C CA . GLY A 1 91 ? 10.305 -32.531 -27.359 1 65.69 91 GLY A CA 1
ATOM 729 C C . GLY A 1 91 ? 10.773 -31.219 -26.719 1 65.69 91 GLY A C 1
ATOM 730 O O . GLY A 1 91 ? 11.945 -31.094 -26.344 1 65.69 91 GLY A O 1
ATOM 731 N N . HIS A 1 92 ? 9.992 -30.156 -26.734 1 64.19 92 HIS A N 1
ATOM 732 C CA . HIS A 1 92 ? 10.539 -28.906 -26.234 1 64.19 92 HIS A CA 1
ATOM 733 C C . HIS A 1 92 ? 10.383 -28.797 -24.719 1 64.19 92 HIS A C 1
ATOM 735 O O . HIS A 1 92 ? 10.164 -29.797 -24.047 1 64.19 92 HIS A O 1
ATOM 741 N N . ASP A 1 93 ? 10.039 -27.641 -24.266 1 72.81 93 ASP A N 1
ATOM 742 C CA . ASP A 1 93 ? 9.867 -27.188 -22.891 1 72.81 93 ASP A CA 1
ATOM 743 C C . ASP A 1 93 ? 8.672 -27.859 -22.219 1 72.81 93 ASP A C 1
ATOM 745 O O . ASP A 1 93 ? 7.562 -27.828 -22.75 1 72.81 93 ASP A O 1
ATOM 749 N N . SER A 1 94 ? 9.039 -28.797 -21.156 1 83.31 94 SER A N 1
ATOM 750 C CA . SER A 1 94 ? 8.016 -29.562 -20.453 1 83.31 94 SER A CA 1
ATOM 751 C C . SER A 1 94 ? 7.34 -28.734 -19.375 1 83.31 94 SER A C 1
ATOM 753 O O . SER A 1 94 ? 6.582 -29.25 -18.562 1 83.31 94 SER A O 1
ATOM 755 N N . ILE A 1 95 ? 7.711 -27.5 -19.422 1 90.31 95 ILE A N 1
ATOM 756 C CA . ILE A 1 95 ? 7.07 -26.609 -18.438 1 90.31 95 ILE A CA 1
ATOM 757 C C . ILE A 1 95 ? 5.711 -26.172 -18.969 1 90.31 95 ILE A C 1
ATOM 759 O O . ILE A 1 95 ? 5.629 -25.344 -19.875 1 90.31 95 ILE A O 1
ATOM 763 N N . VAL A 1 96 ? 4.711 -26.578 -18.391 1 90.62 96 VAL A N 1
ATOM 764 C CA . VAL A 1 96 ? 3.338 -26.375 -18.844 1 90.62 96 VAL A CA 1
ATOM 765 C C . VAL A 1 96 ? 2.889 -24.953 -18.516 1 90.62 96 VAL A C 1
ATOM 767 O O . VAL A 1 96 ? 2.193 -24.312 -19.312 1 90.62 96 VAL A O 1
ATOM 770 N N . PHE A 1 97 ? 3.314 -24.438 -17.344 1 94.19 97 PHE A N 1
ATOM 771 C CA . PHE A 1 97 ? 2.775 -23.172 -16.828 1 94.19 97 PHE A CA 1
ATOM 772 C C . PHE A 1 97 ? 3.846 -22.094 -16.828 1 94.19 97 PHE A C 1
ATOM 774 O O . PHE A 1 97 ? 3.818 -21.188 -16 1 94.19 97 PHE A O 1
ATOM 781 N N . GLY A 1 98 ? 4.797 -22.172 -17.688 1 90.88 98 GLY A N 1
ATOM 782 C CA . GLY A 1 98 ? 5.902 -21.219 -17.703 1 90.88 98 GLY A CA 1
ATOM 783 C C . GLY A 1 98 ? 5.445 -19.766 -17.766 1 90.88 98 GLY A C 1
ATOM 784 O O . GLY A 1 98 ? 5.844 -18.953 -16.938 1 90.88 98 GLY A O 1
ATOM 785 N N . GLY A 1 99 ? 4.598 -19.484 -18.75 1 91.56 99 GLY A N 1
ATOM 786 C CA . GLY A 1 99 ? 4.074 -18.141 -18.906 1 91.56 99 GLY A CA 1
ATOM 787 C C . GLY A 1 99 ? 3.23 -17.688 -17.734 1 91.56 99 GLY A C 1
ATOM 788 O O . GLY A 1 99 ? 3.369 -16.547 -17.266 1 91.56 99 GLY A O 1
ATOM 789 N N . VAL A 1 100 ? 2.451 -18.562 -17.234 1 94.94 100 VAL A N 1
ATOM 790 C CA . VAL A 1 100 ? 1.594 -18.266 -16.094 1 94.94 100 VAL A CA 1
ATOM 791 C C . VAL A 1 100 ? 2.453 -17.938 -14.875 1 94.94 100 VAL A C 1
ATOM 793 O O . VAL A 1 100 ? 2.234 -16.938 -14.203 1 94.94 100 VAL A O 1
ATOM 796 N N . ASN A 1 101 ? 3.453 -18.75 -14.617 1 92.5 101 ASN A N 1
ATOM 797 C CA . ASN A 1 101 ? 4.324 -18.578 -13.461 1 92.5 101 ASN A CA 1
ATOM 798 C C . ASN A 1 101 ? 5.113 -17.266 -13.547 1 92.5 101 ASN A C 1
ATOM 800 O O . ASN A 1 101 ? 5.352 -16.609 -12.531 1 92.5 101 ASN A O 1
ATOM 804 N N . GLN A 1 102 ? 5.488 -16.938 -14.727 1 89.44 102 GLN A N 1
ATOM 805 C CA . GLN A 1 102 ? 6.172 -15.664 -14.906 1 89.44 102 GLN A CA 1
ATOM 806 C C . GLN A 1 102 ? 5.258 -14.492 -14.562 1 89.44 102 GLN A C 1
ATOM 808 O O . GLN A 1 102 ? 5.672 -13.562 -13.867 1 89.44 102 GLN A O 1
ATOM 813 N N . ARG A 1 103 ? 4.074 -14.539 -15.008 1 90.06 103 ARG A N 1
ATOM 814 C CA . ARG A 1 103 ? 3.111 -13.484 -14.727 1 90.06 103 ARG A CA 1
ATOM 815 C C . ARG A 1 103 ? 2.777 -13.438 -13.234 1 90.06 103 ARG A C 1
ATOM 817 O O . ARG A 1 103 ? 2.666 -12.352 -12.656 1 90.06 103 ARG A O 1
ATOM 824 N N . LEU A 1 104 ? 2.672 -14.594 -12.641 1 91.81 104 LEU A N 1
ATOM 825 C CA . LEU A 1 104 ? 2.402 -14.641 -11.203 1 91.81 104 LEU A CA 1
ATOM 826 C C . LEU A 1 104 ? 3.559 -14.039 -10.414 1 91.81 104 LEU A C 1
ATOM 828 O O . LEU A 1 104 ? 3.342 -13.391 -9.391 1 91.81 104 LEU A O 1
ATOM 832 N N . SER A 1 105 ? 4.766 -14.266 -10.898 1 86.25 105 SER A N 1
ATOM 833 C CA . SER A 1 105 ? 5.93 -13.703 -10.219 1 86.25 105 SER A CA 1
ATOM 834 C C . SER A 1 105 ? 5.898 -12.18 -10.258 1 86.25 105 SER A C 1
ATOM 836 O O . SER A 1 105 ? 6.25 -11.516 -9.281 1 86.25 105 SER A O 1
ATOM 838 N N . TYR A 1 106 ? 5.477 -11.617 -11.391 1 82.88 106 TYR A N 1
ATOM 839 C CA . TYR A 1 106 ? 5.352 -10.172 -11.516 1 82.88 106 TYR A CA 1
ATOM 840 C C . TYR A 1 106 ? 4.281 -9.633 -10.57 1 82.88 106 TYR A C 1
ATOM 842 O O . TYR A 1 106 ? 4.496 -8.625 -9.891 1 82.88 106 TYR A O 1
ATOM 850 N N . VAL A 1 107 ? 3.188 -10.297 -10.523 1 85.12 107 VAL A N 1
ATOM 851 C CA . VAL A 1 107 ? 2.09 -9.891 -9.648 1 85.12 107 VAL A CA 1
ATOM 852 C C . VAL A 1 107 ? 2.535 -9.969 -8.188 1 85.12 107 VAL A C 1
ATOM 854 O O . VAL A 1 107 ? 2.252 -9.062 -7.402 1 85.12 107 VAL A O 1
ATOM 857 N N . TRP A 1 108 ? 3.227 -11.008 -7.902 1 82.56 108 TRP A N 1
ATOM 858 C CA . TRP A 1 108 ? 3.721 -11.172 -6.539 1 82.56 108 TRP A CA 1
ATOM 859 C C . TRP A 1 108 ? 4.617 -10 -6.137 1 82.56 108 TRP A C 1
ATOM 861 O O . TRP A 1 108 ? 4.469 -9.445 -5.047 1 82.56 108 TRP A O 1
ATOM 871 N N . GLU A 1 109 ? 5.52 -9.695 -6.918 1 77.06 109 GLU A N 1
ATOM 872 C CA . GLU A 1 109 ? 6.422 -8.586 -6.633 1 77.06 109 GLU A CA 1
ATOM 873 C C . GLU A 1 109 ? 5.648 -7.281 -6.441 1 77.06 109 GLU A C 1
ATOM 875 O O . GLU A 1 109 ? 5.91 -6.535 -5.496 1 77.06 109 GLU A O 1
ATOM 880 N N . GLU A 1 110 ? 4.719 -7.098 -7.297 1 75.75 110 GLU A N 1
ATOM 881 C CA . GLU A 1 110 ? 3.953 -5.852 -7.262 1 75.75 110 GLU A CA 1
ATOM 882 C C . GLU A 1 110 ? 3.078 -5.781 -6.016 1 75.75 110 GLU A C 1
ATOM 884 O O . GLU A 1 110 ? 3.055 -4.758 -5.324 1 75.75 110 GLU A O 1
ATOM 889 N N . LEU A 1 111 ? 2.33 -6.816 -5.734 1 77.56 111 LEU A N 1
ATOM 890 C CA . LEU A 1 111 ? 1.455 -6.82 -4.566 1 77.56 111 LEU A CA 1
ATOM 891 C C . LEU A 1 111 ? 2.27 -6.781 -3.277 1 77.56 111 LEU A C 1
ATOM 893 O O . LEU A 1 111 ? 1.853 -6.164 -2.293 1 77.56 111 LEU A O 1
ATOM 897 N N . SER A 1 112 ? 3.408 -7.578 -3.23 1 72.31 112 SER A N 1
ATOM 898 C CA . SER A 1 112 ? 4.266 -7.566 -2.051 1 72.31 112 SER A CA 1
ATOM 899 C C . SER A 1 112 ? 4.723 -6.152 -1.712 1 72.31 112 SER A C 1
ATOM 901 O O . SER A 1 112 ? 4.789 -5.777 -0.539 1 72.31 112 SER A O 1
ATOM 903 N N . LEU A 1 113 ? 5.035 -5.441 -2.77 1 65.25 113 LEU A N 1
ATOM 904 C CA . LEU A 1 113 ? 5.465 -4.059 -2.576 1 65.25 113 LEU A CA 1
ATOM 905 C C . LEU A 1 113 ? 4.312 -3.193 -2.084 1 65.25 113 LEU A C 1
ATOM 907 O O . LEU A 1 113 ? 4.488 -2.367 -1.185 1 65.25 113 LEU A O 1
ATOM 911 N N . LEU A 1 114 ? 3.119 -3.432 -2.66 1 66.44 114 LEU A N 1
ATOM 912 C CA . LEU A 1 114 ? 1.962 -2.592 -2.373 1 66.44 114 LEU A CA 1
ATOM 913 C C . LEU A 1 114 ? 1.358 -2.939 -1.018 1 66.44 114 LEU A C 1
ATOM 915 O O . LEU A 1 114 ? 0.844 -2.064 -0.318 1 66.44 114 LEU A O 1
ATOM 919 N N . LEU A 1 115 ? 1.397 -4.23 -0.681 1 64.88 115 LEU A N 1
ATOM 920 C CA . LEU A 1 115 ? 0.771 -4.68 0.557 1 64.88 115 LEU A CA 1
ATOM 921 C C . LEU A 1 115 ? 1.748 -4.59 1.725 1 64.88 115 LEU A C 1
ATOM 923 O O . LEU A 1 115 ? 1.333 -4.523 2.885 1 64.88 115 LEU A O 1
ATOM 927 N N . GLN A 1 116 ? 3.174 -4.762 1.738 1 54.53 116 GLN A N 1
ATOM 928 C CA . GLN A 1 116 ? 4.145 -4.613 2.816 1 54.53 116 GLN A CA 1
ATOM 929 C C . GLN A 1 116 ? 3.854 -3.371 3.652 1 54.53 116 GLN A C 1
ATOM 931 O O . GLN A 1 116 ? 4.441 -3.182 4.719 1 54.53 116 GLN A O 1
ATOM 936 N N . VAL A 1 117 ? 3.006 -2.664 3.453 1 45.38 117 VAL A N 1
ATOM 937 C CA . VAL A 1 117 ? 2.807 -1.464 4.258 1 45.38 117 VAL A CA 1
ATOM 938 C C . VAL A 1 117 ? 2.143 -1.831 5.582 1 45.38 117 VAL A C 1
ATOM 940 O O . VAL A 1 117 ? 0.983 -2.252 5.605 1 45.38 117 VAL A O 1
ATOM 943 N N . ASP A 1 118 ? 2.832 -2.812 6.391 1 44.44 118 ASP A N 1
ATOM 944 C CA . ASP A 1 118 ? 2.354 -3.195 7.715 1 44.44 118 ASP A CA 1
ATOM 945 C C . ASP A 1 118 ? 1.561 -2.062 8.359 1 44.44 118 ASP A C 1
ATOM 947 O O . ASP A 1 118 ? 0.438 -2.27 8.828 1 44.44 118 ASP A O 1
ATOM 951 N N . GLN A 1 119 ? 2.447 -1.37 9.344 1 43.81 119 GLN A N 1
ATOM 952 C CA . GLN A 1 119 ? 2.207 -0.688 10.617 1 43.81 119 GLN A CA 1
ATOM 953 C C . GLN A 1 119 ? 1.225 0.467 10.445 1 43.81 119 GLN A C 1
ATOM 955 O O . GLN A 1 119 ? 0.801 1.081 11.422 1 43.81 119 GLN A O 1
ATOM 960 N N . TRP A 1 120 ? 1.137 0.981 9.289 1 40.53 120 TRP A N 1
ATOM 961 C CA . TRP A 1 120 ? 0.852 2.398 9.492 1 40.53 120 TRP A CA 1
ATOM 962 C C . TRP A 1 120 ? -0.626 2.617 9.797 1 40.53 120 TRP A C 1
ATOM 964 O O . TRP A 1 120 ? -1.106 3.752 9.789 1 40.53 120 TRP A O 1
ATOM 974 N N . ARG A 1 121 ? -1.479 1.36 9.586 1 44.22 121 ARG A N 1
ATOM 975 C CA . ARG A 1 121 ? -2.803 1.875 9.922 1 44.22 121 ARG A CA 1
ATOM 976 C C . ARG A 1 121 ? -2.76 2.713 11.195 1 44.22 121 ARG A C 1
ATOM 978 O O . ARG A 1 121 ? -3.75 3.35 11.555 1 44.22 121 ARG A O 1
ATOM 985 N N . HIS A 1 122 ? -2.23 1.92 12.164 1 41.19 122 HIS A N 1
ATOM 986 C CA . HIS A 1 122 ? -2.594 2.484 13.461 1 41.19 122 HIS A CA 1
ATOM 987 C C . HIS A 1 122 ? -2.182 3.949 13.555 1 41.19 122 HIS A C 1
ATOM 989 O O . HIS A 1 122 ? -2.156 4.52 14.648 1 41.19 122 HIS A O 1
ATOM 995 N N . THR A 1 123 ? -1.332 4.129 12.664 1 41.16 123 THR A N 1
ATOM 996 C CA . THR A 1 123 ? -0.873 5.402 13.195 1 41.16 123 THR A CA 1
ATOM 997 C C . THR A 1 123 ? -2.057 6.266 13.625 1 41.16 123 THR A C 1
ATOM 999 O O . THR A 1 123 ? -3.205 5.961 13.297 1 41.16 123 THR A O 1
ATOM 1002 N N . SER A 1 124 ? -1.903 7.773 13.484 1 40.28 124 SER A N 1
ATOM 1003 C CA . SER A 1 124 ? -2.346 8.789 14.43 1 40.28 124 SER A CA 1
ATOM 1004 C C . SER A 1 124 ? -3.867 8.867 14.492 1 40.28 124 SER A C 1
ATOM 1006 O O . SER A 1 124 ? -4.547 8.602 13.5 1 40.28 124 SER A O 1
ATOM 1008 N N . GLY A 1 125 ? -4.504 8.562 15.547 1 43.81 125 GLY A N 1
ATOM 1009 C CA . GLY A 1 125 ? -5.637 9.219 16.172 1 43.81 125 GLY A CA 1
ATOM 1010 C C . GLY A 1 125 ? -6.145 10.406 15.375 1 43.81 125 GLY A C 1
ATOM 1011 O O . GLY A 1 125 ? -7.031 11.133 15.836 1 43.81 125 GLY A O 1
ATOM 1012 N N . LEU A 1 126 ? -5.34 10.938 14.438 1 48.91 126 LEU A N 1
ATOM 1013 C CA . LEU A 1 126 ? -5.758 12.188 13.805 1 48.91 126 LEU A CA 1
ATOM 1014 C C . LEU A 1 126 ? -6.652 11.906 12.602 1 48.91 126 LEU A C 1
ATOM 1016 O O . LEU A 1 126 ? -6.203 11.992 11.453 1 48.91 126 LEU A O 1
ATOM 1020 N N . SER A 1 127 ? -7.355 10.852 12.594 1 56.44 127 SER A N 1
ATOM 1021 C CA . SER A 1 127 ? -8.336 10.734 11.523 1 56.44 127 SER A CA 1
ATOM 1022 C C . SER A 1 127 ? -8.742 12.102 10.992 1 56.44 127 SER A C 1
ATOM 1024 O O . SER A 1 127 ? -9.219 12.953 11.75 1 56.44 127 SER A O 1
ATOM 1026 N N . PRO A 1 128 ? -8.125 12.43 9.773 1 58.25 128 PRO A N 1
ATOM 1027 C CA . PRO A 1 128 ? -8.516 13.664 9.086 1 58.25 128 PRO A CA 1
ATOM 1028 C C . PRO A 1 128 ? -10.008 13.703 8.75 1 58.25 128 PRO A C 1
ATOM 1030 O O . PRO A 1 128 ? -10.703 12.695 8.914 1 58.25 128 PRO A O 1
ATOM 1033 N N . GLY A 1 129 ? -10.68 14.695 8.789 1 59.16 129 GLY A N 1
ATOM 1034 C CA . GLY A 1 129 ? -12.039 14.984 8.391 1 59.16 129 GLY A CA 1
ATOM 1035 C C . GLY A 1 129 ? -12.695 16.062 9.227 1 59.16 129 GLY A C 1
ATOM 1036 O O . GLY A 1 129 ? -12.062 17.078 9.555 1 59.16 129 GLY A O 1
ATOM 1037 N N . ALA A 1 130 ? -13.812 15.617 9.492 1 64.69 130 ALA A N 1
ATOM 1038 C CA . ALA A 1 130 ? -14.664 16.562 10.219 1 64.69 130 ALA A CA 1
ATOM 1039 C C . ALA A 1 130 ? -14.031 16.969 11.539 1 64.69 130 ALA A C 1
ATOM 1041 O O . ALA A 1 130 ? -14.164 18.125 11.969 1 64.69 130 ALA A O 1
ATOM 1042 N N . SER A 1 131 ? -13.234 16.109 12.039 1 79.62 131 SER A N 1
ATOM 1043 C CA . SER A 1 131 ? -12.609 16.438 13.312 1 79.62 131 SER A CA 1
ATOM 1044 C C . SER A 1 131 ? -11.516 17.484 13.141 1 79.62 131 SER A C 1
ATOM 1046 O O . SER A 1 131 ? -11.398 18.406 13.953 1 79.62 131 SER A O 1
ATOM 1048 N N . TRP A 1 132 ? -10.883 17.422 12 1 85.94 132 TRP A N 1
ATOM 1049 C CA . TRP A 1 132 ? -9.805 18.375 11.789 1 85.94 132 TRP A CA 1
ATOM 1050 C C . TRP A 1 132 ? -10.359 19.781 11.578 1 85.94 132 TRP A C 1
ATOM 1052 O O . TRP A 1 132 ? -9.797 20.766 12.086 1 85.94 132 TRP A O 1
ATOM 1062 N N . GLN A 1 133 ? -11.438 19.844 10.961 1 85.75 133 GLN A N 1
ATOM 1063 C CA . GLN A 1 133 ? -12.047 21.156 10.75 1 85.75 133 GLN A CA 1
ATOM 1064 C C . GLN A 1 133 ? -12.484 21.781 12.07 1 85.75 133 GLN A C 1
ATOM 1066 O O . GLN A 1 133 ? -12.32 22.984 12.281 1 85.75 133 GLN A O 1
ATOM 1071 N N . GLN A 1 134 ? -13.039 20.922 12.875 1 88.56 134 GLN A N 1
ATOM 1072 C CA . GLN A 1 134 ? -13.461 21.391 14.188 1 88.56 134 GLN A CA 1
ATOM 1073 C C . GLN A 1 134 ? -12.258 21.828 15.023 1 88.56 134 GLN A C 1
ATOM 1075 O O . GLN A 1 134 ? -12.305 22.875 15.688 1 88.56 134 GLN A O 1
ATOM 1080 N N . GLU A 1 135 ? -11.258 21.047 15.031 1 91.56 135 GLU A N 1
ATOM 1081 C CA . GLU A 1 135 ? -10.031 21.391 15.75 1 91.56 135 GLU A CA 1
ATOM 1082 C C . GLU A 1 135 ? -9.422 22.672 15.211 1 91.56 135 GLU A C 1
ATOM 1084 O O . GLU A 1 135 ? -8.938 23.516 15.984 1 91.56 135 GLU A O 1
ATOM 1089 N N . ASP A 1 136 ? -9.508 22.828 13.906 1 92.81 136 ASP A N 1
ATOM 1090 C CA . ASP A 1 136 ? -8.961 24.031 13.289 1 92.81 136 ASP A CA 1
ATOM 1091 C C . ASP A 1 136 ? -9.711 25.266 13.773 1 92.81 136 ASP A C 1
ATOM 1093 O O . ASP A 1 136 ? -9.094 26.297 14.07 1 92.81 136 ASP A O 1
ATOM 1097 N N . GLN A 1 137 ? -10.992 25.188 13.781 1 91.5 137 GLN A N 1
ATOM 1098 C CA . GLN A 1 137 ? -11.812 26.297 14.242 1 91.5 137 GLN A CA 1
ATOM 1099 C C . GLN A 1 137 ? -11.516 26.625 15.711 1 91.5 137 GLN A C 1
ATOM 1101 O O . GLN A 1 137 ? -11.398 27.797 16.078 1 91.5 137 GLN A O 1
ATOM 1106 N N . GLN A 1 138 ? -11.43 25.578 16.484 1 92.81 138 GLN A N 1
ATOM 1107 C CA . GLN A 1 138 ? -11.148 25.781 17.891 1 92.81 138 GLN A CA 1
ATOM 1108 C C . GLN A 1 138 ? -9.781 26.422 18.109 1 92.81 138 GLN A C 1
ATOM 1110 O O . GLN A 1 138 ? -9.648 27.359 18.891 1 92.81 138 GLN A O 1
ATOM 1115 N N . ASP A 1 139 ? -8.836 25.938 17.469 1 94.44 139 ASP A N 1
ATOM 1116 C CA . ASP A 1 139 ? -7.484 26.484 17.594 1 94.44 139 ASP A CA 1
ATOM 1117 C C . ASP A 1 139 ? -7.43 27.922 17.109 1 94.44 139 ASP A C 1
ATOM 1119 O O . ASP A 1 139 ? -6.77 28.766 17.719 1 94.44 139 ASP A O 1
ATOM 1123 N N . ALA A 1 140 ? -8.078 28.203 16.016 1 91.62 140 ALA A N 1
ATOM 1124 C CA . ALA A 1 140 ? -8.109 29.562 15.477 1 91.62 140 ALA A CA 1
ATOM 1125 C C . ALA A 1 140 ? -8.742 30.531 16.469 1 91.62 140 ALA A C 1
ATOM 1127 O O . ALA A 1 140 ? -8.25 31.641 16.656 1 91.62 140 ALA A O 1
ATOM 1128 N N . GLU A 1 141 ? -9.812 30.109 17.078 1 89.81 141 GLU A N 1
ATOM 1129 C CA . GLU A 1 141 ? -10.492 30.938 18.062 1 89.81 141 GLU A CA 1
ATOM 1130 C C . GLU A 1 141 ? -9.602 31.188 19.281 1 89.81 141 GLU A C 1
ATOM 1132 O O . GLU A 1 141 ? -9.531 32.312 19.781 1 89.81 141 GLU A O 1
ATOM 1137 N N . GLU A 1 142 ? -8.938 30.219 19.703 1 90.38 142 GLU A N 1
ATOM 1138 C CA . GLU A 1 142 ? -8.039 30.359 20.844 1 90.38 142 GLU A CA 1
ATOM 1139 C C . GLU A 1 142 ? -6.859 31.266 20.5 1 90.38 142 GLU A C 1
ATOM 1141 O O . GLU A 1 142 ? -6.453 32.094 21.312 1 90.38 142 GLU A O 1
ATOM 1146 N N . ASP A 1 143 ? -6.402 31.125 19.375 1 90.69 143 ASP A N 1
ATOM 1147 C CA . ASP A 1 143 ? -5.289 31.969 18.938 1 90.69 143 ASP A CA 1
ATOM 1148 C C . ASP A 1 143 ? -5.73 33.406 18.781 1 90.69 143 ASP A C 1
ATOM 1150 O O . ASP A 1 143 ? -4.973 34.344 19.078 1 90.69 143 ASP A O 1
ATOM 1154 N N . ARG A 1 144 ? -6.895 33.594 18.266 1 86.25 144 ARG A N 1
ATOM 1155 C CA . ARG A 1 144 ? -7.434 34.938 18.125 1 86.25 144 ARG A CA 1
ATOM 1156 C C . ARG A 1 144 ? -7.555 35.625 19.484 1 86.25 144 ARG A C 1
ATOM 1158 O O . ARG A 1 144 ? -7.199 36.781 19.625 1 86.25 144 ARG A O 1
ATOM 1165 N N . LYS A 1 145 ? -8.055 34.938 20.438 1 84.94 145 LYS A N 1
ATOM 1166 C CA . LYS A 1 145 ? -8.188 35.469 21.781 1 84.94 145 LYS A CA 1
ATOM 1167 C C . LYS A 1 145 ? -6.824 35.812 22.375 1 84.94 145 LYS A C 1
ATOM 1169 O O . LYS A 1 145 ? -6.676 36.844 23.031 1 84.94 145 LYS A O 1
ATOM 1174 N N . ALA A 1 146 ? -5.891 35 22.125 1 83.56 146 ALA A N 1
ATOM 1175 C CA . ALA A 1 146 ? -4.539 35.219 22.625 1 83.56 146 ALA A CA 1
ATOM 1176 C C . ALA A 1 146 ? -3.922 36.469 22 1 83.56 146 ALA A C 1
ATOM 1178 O O . ALA A 1 146 ? -3.217 37.219 22.672 1 83.56 146 ALA A O 1
ATOM 1179 N N . LEU A 1 147 ? -4.152 36.594 20.781 1 79.94 147 LEU A N 1
ATOM 1180 C CA . LEU A 1 147 ? -3.605 37.75 20.062 1 79.94 147 LEU A CA 1
ATOM 1181 C C . LEU A 1 147 ? -4.258 39.031 20.547 1 79.94 147 LEU A C 1
ATOM 1183 O O . LEU A 1 147 ? -3.59 40.062 20.656 1 79.94 147 LEU A O 1
ATOM 1187 N N . GLN A 1 148 ? -5.586 39 20.719 1 76.12 148 GLN A N 1
ATOM 1188 C CA . GLN A 1 148 ? -6.305 40.156 21.219 1 76.12 148 GLN A CA 1
ATOM 1189 C C . GLN A 1 148 ? -5.785 40.562 22.609 1 76.12 148 GLN A C 1
ATOM 1191 O O . GLN A 1 148 ? -5.711 41.75 22.922 1 76.12 148 GLN A O 1
ATOM 1196 N N . GLY A 1 149 ? -5.477 39.562 23.344 1 72.62 149 GLY A N 1
ATOM 1197 C CA . GLY A 1 149 ? -4.914 39.844 24.656 1 72.62 149 GLY A CA 1
ATOM 1198 C C . GLY A 1 149 ? -3.547 40.5 24.578 1 72.62 149 GLY A C 1
ATOM 1199 O O . GLY A 1 149 ? -3.201 41.312 25.438 1 72.62 149 GLY A O 1
ATOM 1200 N N . LEU A 1 150 ? -2.855 40.094 23.594 1 67.31 150 LEU A N 1
ATOM 1201 C CA . LEU A 1 150 ? -1.516 40.625 23.438 1 67.31 150 LEU A CA 1
ATOM 1202 C C . LEU A 1 150 ? -1.577 42.062 22.875 1 67.31 150 LEU A C 1
ATOM 1204 O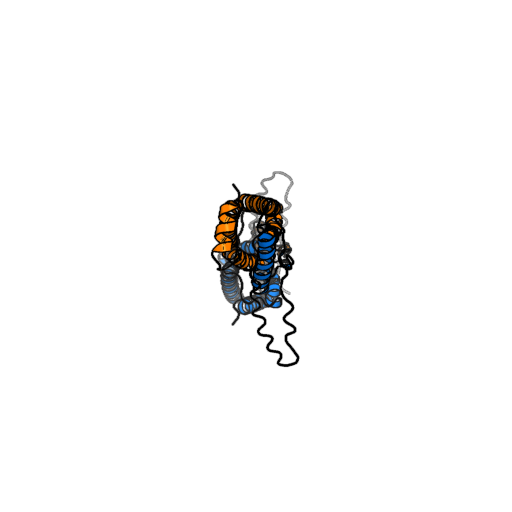 O . LEU A 1 150 ? -0.698 42.875 23.141 1 67.31 150 LEU A O 1
ATOM 1208 N N . SER A 1 151 ? -2.545 42.156 21.812 1 62.91 151 SER A N 1
ATOM 1209 C CA . SER A 1 151 ? -2.65 43.5 21.219 1 62.91 151 SER A CA 1
ATOM 1210 C C . SER A 1 151 ? -3.33 44.469 22.172 1 62.91 151 SER A C 1
ATOM 1212 O O . SER A 1 151 ? -3.174 45.688 22.031 1 62.91 151 SER A O 1
ATOM 1214 N N . GLY A 1 152 ? -3.445 44.594 23.328 1 54 152 GLY A N 1
ATOM 1215 C CA . GLY A 1 152 ? -4.16 45.562 24.125 1 54 152 GLY A CA 1
ATOM 1216 C C . GLY A 1 152 ? -5.516 45.938 23.562 1 54 152 GLY A C 1
ATOM 1217 O O . GLY A 1 152 ? -6.152 46.875 24.016 1 54 152 GLY A O 1
ATOM 1218 N N . ILE A 1 153 ? -5.863 45.469 22.453 1 47.41 153 ILE A N 1
ATOM 1219 C CA . ILE A 1 153 ? -7.105 45.906 21.812 1 47.41 153 ILE A CA 1
ATOM 1220 C C . ILE A 1 153 ? -8.297 45.312 22.578 1 47.41 153 ILE A C 1
ATOM 1222 O O . ILE A 1 153 ? -8.305 44.125 22.906 1 47.41 153 ILE A O 1
ATOM 1226 N N . CYS A 1 154 ? -9.242 46.156 23.141 1 37.94 154 CYS A N 1
ATOM 1227 C CA . CYS A 1 154 ? -10.586 46 23.703 1 37.94 154 CYS A CA 1
ATOM 1228 C C . CYS A 1 154 ? -11.445 45.094 22.828 1 37.94 154 CYS A C 1
ATOM 1230 O O . CYS A 1 154 ? -11.664 45.406 21.656 1 37.94 154 CYS A O 1
ATOM 1232 N N . GLN A 1 155 ? -11.344 43.875 22.75 1 40.03 155 GLN A N 1
ATOM 1233 C CA . GLN A 1 155 ? -12.375 43 22.188 1 40.03 155 GLN A CA 1
ATOM 1234 C C . GLN A 1 155 ? -13.766 43.594 22.422 1 40.03 155 GLN A C 1
ATOM 1236 O O . GLN A 1 155 ? -14.133 43.906 23.562 1 40.03 155 GLN A O 1
ATOM 1241 N N . ARG A 1 156 ? -14.297 44.406 21.594 1 35.72 156 ARG A N 1
ATOM 1242 C CA . ARG A 1 156 ? -15.75 44.531 21.578 1 35.72 156 ARG A CA 1
ATOM 1243 C C . ARG A 1 156 ? -16.438 43.188 21.703 1 35.72 156 ARG A C 1
ATOM 1245 O O . ARG A 1 156 ? -16.281 42.344 20.828 1 35.72 156 ARG A O 1
ATOM 1252 N N . ASP A 1 157 ? -16.734 42.688 22.875 1 35.94 157 ASP A N 1
ATOM 1253 C CA . ASP A 1 157 ? -17.688 41.656 23.266 1 35.94 157 ASP A CA 1
ATOM 1254 C C . ASP A 1 157 ? -18.906 41.625 22.328 1 35.94 157 ASP A C 1
ATOM 1256 O O . ASP A 1 157 ? -19.656 42.594 22.297 1 35.94 157 ASP A O 1
ATOM 1260 N N . SER A 1 158 ? -18.859 41.375 21.156 1 33.38 158 SER A N 1
ATOM 1261 C CA . SER A 1 158 ? -20.172 41.094 20.609 1 33.38 158 SER A CA 1
ATOM 1262 C C . SER A 1 158 ? -20.969 40.156 21.516 1 33.38 158 SER A C 1
ATOM 1264 O O . SER A 1 158 ? -20.562 39.031 21.75 1 33.38 158 SER A O 1
ATOM 1266 N N . GLU A 1 159 ? -21.625 40.656 22.562 1 33.97 159 GLU A N 1
ATOM 1267 C CA . GLU A 1 159 ? -22.812 40.219 23.297 1 33.97 159 GLU A CA 1
ATOM 1268 C C . GLU A 1 159 ? -23.828 39.562 22.375 1 33.97 159 GLU A C 1
ATOM 1270 O O . GLU A 1 159 ? -24.891 40.125 22.109 1 33.97 159 GLU A O 1
ATOM 1275 N N . PHE A 1 160 ? -23.438 39.062 21.297 1 30.56 160 PHE A N 1
ATOM 1276 C CA . PHE A 1 160 ? -24.641 38.594 20.625 1 30.56 160 PHE A CA 1
ATOM 1277 C C . PHE A 1 160 ? -25.312 37.5 21.438 1 30.56 160 PHE A C 1
ATOM 1279 O O . PHE A 1 160 ? -26.141 36.719 20.922 1 30.56 160 PHE A O 1
ATOM 1286 N N . GLN A 1 161 ? -24.969 37.188 22.766 1 28.77 161 GLN A N 1
ATOM 1287 C CA . GLN A 1 161 ? -25.891 36.25 23.375 1 28.77 161 GLN A CA 1
ATOM 1288 C C . GLN A 1 161 ? -27.328 36.781 23.328 1 28.77 161 GLN A C 1
ATOM 1290 O O . GLN A 1 161 ? -27.641 37.781 23.953 1 28.77 161 GLN A O 1
ATOM 1295 N N . THR A 1 162 ? -27.953 36.844 22.234 1 28.28 162 THR A N 1
ATOM 1296 C CA . THR A 1 162 ? -29.406 37 22.297 1 28.28 162 THR A CA 1
ATOM 1297 C C . THR A 1 162 ? -30.016 35.969 23.234 1 28.28 162 THR A C 1
ATOM 1299 O O . THR A 1 162 ? -30.234 34.812 22.859 1 28.28 162 THR A O 1
ATOM 1302 N N . SER A 1 163 ? -29.219 35.531 24.359 1 27.89 163 SER A N 1
ATOM 1303 C CA . SER A 1 163 ? -30.109 35.031 25.406 1 27.89 163 SER A CA 1
ATOM 1304 C C . SER A 1 163 ? -31.141 36.062 25.812 1 27.89 163 SER A C 1
ATOM 1306 O O . SER A 1 163 ? -30.812 37.062 26.453 1 27.89 163 SER A O 1
ATOM 1308 N N . GLU A 1 164 ? -31.953 36.5 25 1 27.64 164 GLU A N 1
ATOM 1309 C CA . GLU A 1 164 ? -33.344 36.812 25.344 1 27.64 164 GLU A CA 1
ATOM 1310 C C . GLU A 1 164 ? -33.938 35.75 26.297 1 27.64 164 GLU A C 1
ATOM 1312 O O . GLU A 1 164 ? -34.594 34.844 25.859 1 27.64 164 GLU A O 1
ATOM 1317 N N . TRP A 1 165 ? -33.062 35.094 27.188 1 28.08 165 TRP A N 1
ATOM 1318 C CA . TRP A 1 165 ? -34.094 34.594 28.109 1 28.08 165 TRP A CA 1
ATOM 1319 C C . TRP A 1 165 ? -34.875 35.75 28.703 1 28.08 165 TRP A C 1
ATOM 1321 O O . TRP A 1 165 ? -34.312 36.781 29.016 1 28.08 165 TRP A O 1
ATOM 1331 N N . SER A 1 166 ? -36.125 35.875 28.594 1 26.28 166 SER A N 1
ATOM 1332 C CA . SER A 1 166 ? -37.219 36.75 29.031 1 26.28 166 SER A CA 1
ATOM 1333 C C . SER A 1 166 ? -37.062 37.094 30.516 1 26.28 166 SER A C 1
ATOM 1335 O O . SER A 1 166 ? -37.844 37.875 31.047 1 26.28 166 SER A O 1
ATOM 1337 N N . GLY A 1 167 ? -36.375 36.219 31.391 1 28.89 167 GLY A N 1
ATOM 1338 C CA . GLY A 1 167 ? -37.031 36.625 32.625 1 28.89 167 GLY A CA 1
ATOM 1339 C C . GLY A 1 167 ? -36.531 38 33.125 1 28.89 167 GLY A C 1
ATOM 1340 O O . GLY A 1 167 ? -37.219 39 33 1 28.89 167 GLY A O 1
ATOM 1341 N N . VAL A 1 168 ? -35.719 38.031 34.406 1 29.98 168 VAL A N 1
ATOM 1342 C CA . VAL A 1 168 ? -35.938 39.219 35.25 1 29.98 168 VAL A CA 1
ATOM 1343 C C . VAL A 1 168 ? -35.031 40.344 34.781 1 29.98 168 VAL A C 1
ATOM 1345 O O . VAL A 1 168 ? -34.094 40.156 34.031 1 29.98 168 VAL A O 1
ATOM 1348 N N . PRO A 1 169 ? -34.875 41.438 35.625 1 30.25 169 PRO A N 1
ATOM 1349 C CA . PRO A 1 169 ? -34.594 42.875 35.562 1 30.25 169 PRO A CA 1
ATOM 1350 C C . PRO A 1 169 ? -33.125 43.156 35.375 1 30.25 169 PRO A C 1
ATOM 1352 O O . PRO A 1 169 ? -32.281 42.406 35.844 1 30.25 169 PRO A O 1
ATOM 1355 N N . ALA A 1 170 ? -32.719 43.781 34.281 1 31.11 170 ALA A N 1
ATOM 1356 C CA . ALA A 1 170 ? -31.562 44.406 33.625 1 31.11 170 ALA A CA 1
ATOM 1357 C C . ALA A 1 170 ? -30.781 45.281 34.594 1 31.11 170 ALA A C 1
ATOM 1359 O O . ALA A 1 170 ? -31.188 46.375 34.906 1 31.11 170 ALA A O 1
ATOM 1360 N N . MET A 1 171 ? -30.281 44.656 35.812 1 25.14 171 MET A N 1
ATOM 1361 C CA . MET A 1 171 ? -29.594 45.719 36.531 1 25.14 171 MET A CA 1
ATOM 1362 C C . MET A 1 171 ? -28.344 46.156 35.781 1 25.14 171 MET A C 1
ATOM 1364 O O . MET A 1 171 ? -27.469 45.344 35.469 1 25.14 171 MET A O 1
ATOM 1368 N N . ARG A 1 172 ? -28.391 47.312 35.125 1 26.06 172 ARG A N 1
ATOM 1369 C CA . ARG A 1 172 ? -27.547 48.094 34.25 1 26.06 172 ARG A CA 1
ATOM 1370 C C . ARG A 1 172 ? -26.312 48.625 35 1 26.06 172 ARG A C 1
ATOM 1372 O O . ARG A 1 172 ? -26.156 49.844 35.156 1 26.06 172 ARG A O 1
ATOM 1379 N N . LEU A 1 173 ? -25.656 47.906 35.938 1 27.53 173 LEU A N 1
ATOM 1380 C CA . LEU A 1 173 ? -24.734 48.812 36.594 1 27.53 173 LEU A CA 1
ATOM 1381 C C . LEU A 1 173 ? -23.609 49.188 35.625 1 27.53 173 LEU A C 1
ATOM 1383 O O . LEU A 1 173 ? -23.188 48.375 34.812 1 27.53 173 LEU A O 1
ATOM 1387 N N . GLN A 1 174 ? -23.234 50.531 35.562 1 25.94 174 GLN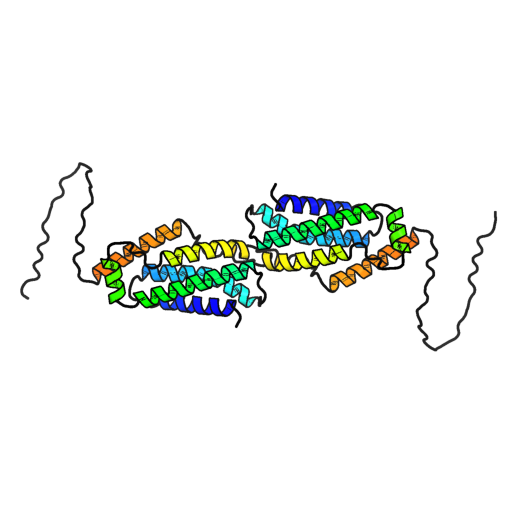 A N 1
ATOM 1388 C CA . GLN A 1 174 ? -22.438 51.5 34.812 1 25.94 174 GLN A CA 1
ATOM 1389 C C . GLN A 1 174 ? -20.938 51.219 35 1 25.94 174 GLN A C 1
ATOM 1391 O O . GLN A 1 174 ? -20.5 50.781 36.062 1 25.94 174 GLN A O 1
ATOM 1396 N N . PRO A 1 175 ? -20.188 51.219 33.844 1 26.69 175 PRO A N 1
ATOM 1397 C CA . PRO A 1 175 ? -18.766 50.938 33.688 1 26.69 175 PRO A CA 1
ATOM 1398 C C . PRO A 1 175 ? -17.891 52.094 34.188 1 26.69 175 PRO A C 1
ATOM 1400 O O . PRO A 1 175 ? -18.062 53.25 33.75 1 26.69 175 PRO A O 1
ATOM 1403 N N . ALA A 1 176 ? -17.438 52.281 35.469 1 30.67 176 ALA A N 1
ATOM 1404 C CA . ALA A 1 176 ? -16.594 53.406 35.906 1 30.67 176 ALA A CA 1
ATOM 1405 C C . ALA A 1 176 ? -15.18 53.25 35.344 1 30.67 176 ALA A C 1
ATOM 1407 O O . ALA A 1 176 ? -14.438 52.375 35.75 1 30.67 176 ALA A O 1
ATOM 1408 N N . CYS A 1 177 ? -14.859 53.438 34.031 1 25.22 177 CYS A N 1
ATOM 1409 C CA . CYS A 1 177 ? -13.508 53.469 33.469 1 25.22 177 CYS A CA 1
ATOM 1410 C C . CYS A 1 177 ? -12.727 54.656 34 1 25.22 177 CYS A C 1
ATOM 1412 O O . CYS A 1 177 ? -12.898 55.781 33.531 1 25.22 177 CYS A O 1
ATOM 1414 N N . GLY A 1 178 ? -12.492 54.906 35.25 1 22.38 178 GLY A N 1
ATOM 1415 C CA . GLY A 1 178 ? -11.836 56.062 35.844 1 22.38 178 GLY A CA 1
ATOM 1416 C C . GLY A 1 178 ? -10.328 56.062 35.656 1 22.38 178 GLY A C 1
ATOM 1417 O O . GLY A 1 178 ? -9.578 56.375 36.562 1 22.38 178 GLY A O 1
ATOM 1418 N N . TRP A 1 179 ? -9.602 55.719 34.656 1 22.75 179 TRP A N 1
ATOM 1419 C CA . TRP A 1 179 ? -8.172 55.969 34.812 1 22.75 179 TRP A CA 1
ATOM 1420 C C . TRP A 1 179 ? -7.879 57.469 34.812 1 22.75 179 TRP A C 1
ATOM 1422 O O . TRP A 1 179 ? -8.305 58.188 33.875 1 22.75 179 TRP A O 1
ATOM 1432 N N . VAL A 1 180 ? -7.82 58.156 35.938 1 24.67 180 VAL A N 1
ATOM 1433 C CA . VAL A 1 180 ? -7.391 59.438 36.438 1 24.67 180 VAL A CA 1
ATOM 1434 C C . VAL A 1 180 ? -6.008 59.781 35.875 1 24.67 180 VAL A C 1
ATOM 1436 O O . VAL A 1 180 ? -5.176 58.875 35.688 1 24.67 180 VAL A O 1
ATOM 1439 N N . MET A 1 181 ? -5.785 61 35.406 1 25.7 181 MET A N 1
ATOM 1440 C CA . MET A 1 181 ? -4.914 62.062 34.938 1 25.7 181 MET A CA 1
ATOM 1441 C C . MET A 1 181 ? -3.688 62.219 35.812 1 25.7 181 MET A C 1
ATOM 1443 O O . MET A 1 181 ? -3.812 62.312 37.031 1 25.7 181 MET A O 1
ATOM 1447 N N . ARG A 1 182 ? -2.35 61.781 35.375 1 20.62 182 ARG A N 1
ATOM 1448 C CA . ARG A 1 182 ? -1.391 62.844 35.656 1 20.62 182 ARG A CA 1
ATOM 1449 C C . ARG A 1 182 ? -1.653 64.062 34.812 1 20.62 182 ARG A C 1
ATOM 1451 O O . ARG A 1 182 ? -2.07 63.938 33.656 1 20.62 182 ARG A O 1
ATOM 1458 N N . MET B 1 1 ? 18.625 12.578 -5.266 1 52.5 1 MET B N 1
ATOM 1459 C CA . MET B 1 1 ? 18.25 12.484 -3.857 1 52.5 1 MET B CA 1
ATOM 1460 C C . MET B 1 1 ? 16.891 11.805 -3.695 1 52.5 1 MET B C 1
ATOM 1462 O O . MET B 1 1 ? 16.016 11.977 -4.531 1 52.5 1 MET B O 1
ATOM 1466 N N . ASP B 1 2 ? 16.719 10.727 -2.867 1 77.06 2 ASP B N 1
ATOM 1467 C CA . ASP B 1 2 ? 15.523 9.945 -2.602 1 77.06 2 ASP B CA 1
ATOM 1468 C C . ASP B 1 2 ? 14.367 10.844 -2.166 1 77.06 2 ASP B C 1
ATOM 1470 O O . ASP B 1 2 ? 14.516 11.664 -1.256 1 77.06 2 ASP B O 1
ATOM 1474 N N . GLN B 1 3 ? 13.531 11.117 -3.133 1 84 3 GLN B N 1
ATOM 1475 C CA . GLN B 1 3 ? 12.352 11.938 -2.873 1 84 3 GLN B CA 1
ATOM 1476 C C . GLN B 1 3 ? 11.812 11.703 -1.463 1 84 3 GLN B C 1
ATOM 1478 O O . GLN B 1 3 ? 11.398 12.641 -0.785 1 84 3 GLN B O 1
ATOM 1483 N N . LEU B 1 4 ? 11.891 10.57 -1.055 1 86.12 4 LEU B N 1
ATOM 1484 C CA . LEU B 1 4 ? 11.383 10.227 0.267 1 86.12 4 LEU B CA 1
ATOM 1485 C C . LEU B 1 4 ? 12.188 10.922 1.36 1 86.12 4 LEU B C 1
ATOM 1487 O O . LEU B 1 4 ? 11.609 11.492 2.291 1 86.12 4 LEU B O 1
ATOM 1491 N N . LYS B 1 5 ? 13.453 10.961 1.18 1 87.38 5 LYS B N 1
ATOM 1492 C CA . LYS B 1 5 ? 14.328 11.594 2.166 1 87.38 5 LYS B CA 1
ATOM 1493 C C . LYS B 1 5 ? 14.078 13.102 2.223 1 87.38 5 LYS B C 1
ATOM 1495 O O . LYS B 1 5 ? 14.094 13.695 3.303 1 87.38 5 LYS B O 1
ATOM 1500 N N . GLN B 1 6 ? 13.891 13.703 1.141 1 91.38 6 GLN B N 1
ATOM 1501 C CA . GLN B 1 6 ? 13.633 15.141 1.06 1 91.38 6 GLN B CA 1
ATOM 1502 C C . GLN B 1 6 ? 12.328 15.5 1.762 1 91.38 6 GLN B C 1
ATOM 1504 O O . GLN B 1 6 ? 12.258 16.5 2.482 1 91.38 6 GLN B O 1
ATOM 1509 N N . ILE B 1 7 ? 11.383 14.727 1.539 1 94.19 7 ILE B N 1
ATOM 1510 C CA . ILE B 1 7 ? 10.07 14.969 2.129 1 94.19 7 ILE B CA 1
ATOM 1511 C C . ILE B 1 7 ? 10.164 14.852 3.648 1 94.19 7 ILE B C 1
ATOM 1513 O O . ILE B 1 7 ? 9.633 15.688 4.379 1 94.19 7 ILE B O 1
ATOM 1517 N N . ILE B 1 8 ? 10.844 13.852 4.062 1 92.5 8 ILE B N 1
ATOM 1518 C CA . ILE B 1 8 ? 11 13.641 5.496 1 92.5 8 ILE B CA 1
ATOM 1519 C C . ILE B 1 8 ? 11.75 14.812 6.121 1 92.5 8 ILE B C 1
ATOM 1521 O O . ILE B 1 8 ? 11.352 15.328 7.168 1 92.5 8 ILE B O 1
ATOM 1525 N N . SER B 1 9 ? 12.758 15.242 5.48 1 94.44 9 SER B N 1
ATOM 1526 C CA . SER B 1 9 ? 13.531 16.375 5.977 1 94.44 9 SER B CA 1
ATOM 1527 C C . SER B 1 9 ? 12.688 17.641 6.035 1 94.44 9 SER B C 1
ATOM 1529 O O . SER B 1 9 ? 12.727 18.375 7.027 1 94.44 9 SER B O 1
ATOM 1531 N N . LEU B 1 10 ? 12.016 17.906 5.012 1 96.31 10 LEU B N 1
ATOM 1532 C CA . LEU B 1 10 ? 11.148 19.078 4.965 1 96.31 10 LEU B CA 1
ATOM 1533 C C . LEU B 1 10 ? 10.086 19.016 6.055 1 96.31 10 LEU B C 1
ATOM 1535 O O . LEU B 1 10 ? 9.789 20.016 6.703 1 96.31 10 LEU B O 1
ATOM 1539 N N . GLY B 1 11 ? 9.5 17.859 6.211 1 97.19 11 GLY B N 1
ATOM 1540 C CA . GLY B 1 11 ? 8.508 17.703 7.266 1 97.19 11 GLY B CA 1
ATOM 1541 C C . GLY B 1 11 ? 9.07 17.953 8.648 1 97.19 11 GLY B C 1
ATOM 1542 O O . GLY B 1 11 ? 8.422 18.594 9.484 1 97.19 11 GLY B O 1
ATOM 1543 N N . GLN B 1 12 ? 10.203 17.531 8.867 1 95.62 12 GLN B N 1
ATOM 1544 C CA . GLN B 1 12 ? 10.852 17.75 10.156 1 95.62 12 GLN B CA 1
ATOM 1545 C C . GLN B 1 12 ? 11.133 19.234 10.375 1 95.62 12 GLN B C 1
ATOM 1547 O O . GLN B 1 12 ? 10.977 19.75 11.484 1 95.62 12 GLN B O 1
ATOM 1552 N N . LEU B 1 13 ? 11.562 19.891 9.383 1 96.69 13 LEU B N 1
ATOM 1553 C CA . LEU B 1 13 ? 11.781 21.328 9.453 1 96.69 13 LEU B CA 1
ATOM 1554 C C . LEU B 1 13 ? 10.5 22.062 9.836 1 96.69 13 LEU B C 1
ATOM 1556 O O . LEU B 1 13 ? 10.508 22.938 10.703 1 96.69 13 LEU B O 1
ATOM 1560 N N . ILE B 1 14 ? 9.453 21.703 9.211 1 96.44 14 ILE B N 1
ATOM 1561 C CA . ILE B 1 14 ? 8.164 22.328 9.469 1 96.44 14 ILE B CA 1
ATOM 1562 C C . ILE B 1 14 ? 7.727 22.062 10.898 1 96.44 14 ILE B C 1
ATOM 1564 O O . ILE B 1 14 ? 7.25 22.953 11.594 1 96.44 14 ILE B O 1
ATOM 1568 N N . TYR B 1 15 ? 7.891 20.859 11.297 1 96.19 15 TYR B N 1
ATOM 1569 C CA . TYR B 1 15 ? 7.547 20.516 12.672 1 96.19 15 TYR B CA 1
ATOM 1570 C C . TYR B 1 15 ? 8.281 21.406 13.664 1 96.19 15 TYR B C 1
ATOM 1572 O O . TYR B 1 15 ? 7.672 21.953 14.586 1 96.19 15 TYR B O 1
ATOM 1580 N N . ASN B 1 16 ? 9.523 21.656 13.484 1 95.31 16 ASN B N 1
ATOM 1581 C CA . ASN B 1 16 ? 10.32 22.5 14.367 1 95.31 16 ASN B CA 1
ATOM 1582 C C . ASN B 1 16 ? 9.875 23.953 14.297 1 95.31 16 ASN B C 1
ATOM 1584 O O . ASN B 1 16 ? 9.758 24.625 15.328 1 95.31 16 ASN B O 1
ATOM 1588 N N . GLN B 1 17 ? 9.648 24.391 13.133 1 95.38 17 GLN B N 1
ATOM 1589 C CA . GLN B 1 17 ? 9.234 25.781 12.953 1 95.38 17 GLN B CA 1
ATOM 1590 C C . GLN B 1 17 ? 7.891 26.047 13.617 1 95.38 17 GLN B C 1
ATOM 1592 O O . GLN B 1 17 ? 7.66 27.125 14.156 1 95.38 17 GLN B O 1
ATOM 1597 N N . CYS B 1 18 ? 7.078 25.031 13.531 1 95.44 18 CYS B N 1
ATOM 1598 C CA . CYS B 1 18 ? 5.785 25.172 14.188 1 95.44 18 CYS B CA 1
ATOM 1599 C C . CYS B 1 18 ? 5.957 25.375 15.688 1 95.44 18 CYS B C 1
ATOM 1601 O O . CYS B 1 18 ? 5.207 26.141 16.297 1 95.44 18 CYS B O 1
ATOM 1603 N N . GLY B 1 19 ? 6.914 24.797 16.281 1 92.12 19 GLY B N 1
ATOM 1604 C CA . GLY B 1 19 ? 7.176 24.922 17.703 1 92.12 19 GLY B CA 1
ATOM 1605 C C . GLY B 1 19 ? 7.789 26.266 18.078 1 92.12 19 GLY B C 1
ATOM 1606 O O . GLY B 1 19 ? 7.734 26.672 19.234 1 92.12 19 GLY B O 1
ATOM 1607 N N . GLU B 1 20 ? 8.281 27 17.125 1 91.56 20 GLU B N 1
ATOM 1608 C CA . GLU B 1 20 ? 9 28.234 17.391 1 91.56 20 GLU B CA 1
ATOM 1609 C C . GLU B 1 20 ? 8.117 29.453 17.109 1 91.56 20 GLU B C 1
ATOM 1611 O O . GLU B 1 20 ? 8.508 30.594 17.391 1 91.56 20 GLU B O 1
ATOM 1616 N N . MET B 1 21 ? 6.965 29.188 16.625 1 89.69 21 MET B N 1
ATOM 1617 C CA . MET B 1 21 ? 6.066 30.281 16.266 1 89.69 21 MET B CA 1
ATOM 1618 C C . MET B 1 21 ? 5.613 31.062 17.5 1 89.69 21 MET B C 1
ATOM 1620 O O . MET B 1 21 ? 5.324 30.469 18.531 1 89.69 21 MET B O 1
ATOM 1624 N N . LYS B 1 22 ? 5.559 32.406 17.344 1 84.62 22 LYS B N 1
ATOM 1625 C CA . LYS B 1 22 ? 5.145 33.281 18.438 1 84.62 22 LYS B CA 1
ATOM 1626 C C . LYS B 1 22 ? 3.65 33.594 18.375 1 84.62 22 LYS B C 1
ATOM 1628 O O . LYS B 1 22 ? 3.016 33.844 19.406 1 84.62 22 LYS B O 1
ATOM 1633 N N . TYR B 1 23 ? 3.184 33.562 17.109 1 84.5 23 TYR B N 1
ATOM 1634 C CA . TYR B 1 23 ? 1.767 33.844 16.891 1 84.5 23 TYR B CA 1
ATOM 1635 C C . TYR B 1 23 ? 1.044 32.594 16.391 1 84.5 23 TYR B C 1
ATOM 1637 O O . TYR B 1 23 ? 1.677 31.656 15.906 1 84.5 23 TYR B O 1
ATOM 1645 N N . CYS B 1 24 ? -0.255 32.406 16.656 1 88.81 24 CYS B N 1
ATOM 1646 C CA . CYS B 1 24 ? -1.104 31.297 16.234 1 88.81 24 CYS B CA 1
ATOM 1647 C C . CYS B 1 24 ? -0.562 29.969 16.75 1 88.81 24 CYS B C 1
ATOM 1649 O O . CYS B 1 24 ? -0.522 28.984 16.016 1 88.81 24 CYS B O 1
ATOM 1651 N N . ARG B 1 25 ? -0.143 30 17.922 1 91.5 25 ARG B N 1
ATOM 1652 C CA . ARG B 1 25 ? 0.616 28.906 18.5 1 91.5 25 ARG B CA 1
ATOM 1653 C C . ARG B 1 25 ? -0.191 27.609 18.484 1 91.5 25 ARG B C 1
ATOM 1655 O O . ARG B 1 25 ? 0.351 26.531 18.219 1 91.5 25 ARG B O 1
ATOM 1662 N N . LYS B 1 26 ? -1.501 27.656 18.766 1 93.44 26 LYS B N 1
ATOM 1663 C CA . LYS B 1 26 ? -2.318 26.453 18.781 1 93.44 26 LYS B CA 1
ATOM 1664 C C . LYS B 1 26 ? -2.443 25.859 17.391 1 93.44 26 LYS B C 1
ATOM 1666 O O . LYS B 1 26 ? -2.355 24.641 17.219 1 93.44 26 LYS B O 1
ATOM 1671 N N . GLN B 1 27 ? -2.705 26.688 16.484 1 94.06 27 GLN B N 1
ATOM 1672 C CA . GLN B 1 27 ? -2.809 26.234 15.102 1 94.06 27 GLN B CA 1
ATOM 1673 C C . GLN B 1 27 ? -1.482 25.656 14.617 1 94.06 27 GLN B C 1
ATOM 1675 O O . GLN B 1 27 ? -1.461 24.625 13.938 1 94.06 27 GLN B O 1
ATOM 1680 N N . CYS B 1 28 ? -0.353 26.266 14.945 1 94.62 28 CYS B N 1
ATOM 1681 C CA . CYS B 1 28 ? 0.966 25.797 14.555 1 94.62 28 CYS B CA 1
ATOM 1682 C C . CYS B 1 28 ? 1.263 24.438 15.18 1 94.62 28 CYS B C 1
ATOM 1684 O O . CYS B 1 28 ? 1.785 23.531 14.516 1 94.62 28 CYS B O 1
ATOM 1686 N N . ARG B 1 29 ? 0.95 24.375 16.391 1 93.88 29 ARG B N 1
ATOM 1687 C CA . ARG B 1 29 ? 1.167 23.109 17.094 1 93.88 29 ARG B CA 1
ATOM 1688 C C . ARG B 1 29 ? 0.383 21.984 16.422 1 93.88 29 ARG B C 1
ATOM 1690 O O . ARG B 1 29 ? 0.916 20.891 16.219 1 93.88 29 ARG B O 1
ATOM 1697 N N . ARG B 1 30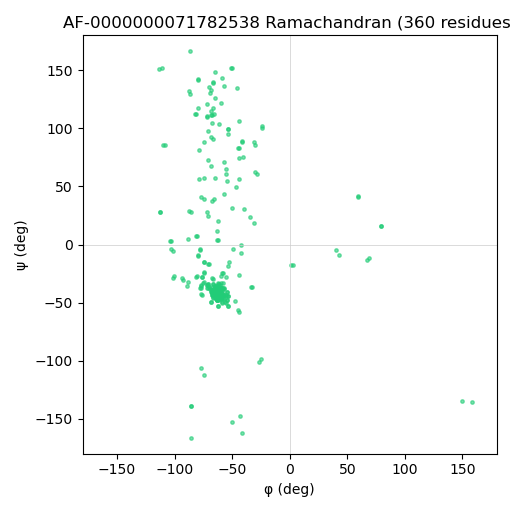 ? -0.881 22.266 16.125 1 94 30 ARG B N 1
ATOM 1698 C CA . ARG B 1 30 ? -1.73 21.266 15.477 1 94 30 ARG B CA 1
ATOM 1699 C C . ARG B 1 30 ? -1.157 20.859 14.125 1 94 30 ARG B C 1
ATOM 1701 O O . ARG B 1 30 ? -1.12 19.672 13.789 1 94 30 ARG B O 1
ATOM 1708 N N . LEU B 1 31 ? -0.795 21.859 13.375 1 94.81 31 LEU B N 1
ATOM 1709 C CA . LEU B 1 31 ? -0.17 21.594 12.086 1 94.81 31 LEU B CA 1
ATOM 1710 C C . LEU B 1 31 ? 1.057 20.703 12.258 1 94.81 31 LEU B C 1
ATOM 1712 O O . LEU B 1 31 ? 1.209 19.703 11.547 1 94.81 31 LEU B O 1
ATOM 1716 N N . GLY B 1 32 ? 1.979 21.047 13.18 1 94.62 32 GLY B N 1
ATOM 1717 C CA . GLY B 1 32 ? 3.166 20.25 13.453 1 94.62 32 GLY B CA 1
ATOM 1718 C C . GLY B 1 32 ? 2.85 18.797 13.781 1 94.62 32 GLY B C 1
ATOM 1719 O O . GLY B 1 32 ? 3.49 17.891 13.25 1 94.62 32 GLY B O 1
ATOM 1720 N N . ASP B 1 33 ? 1.853 18.609 14.602 1 92.06 33 ASP B N 1
ATOM 1721 C CA . ASP B 1 33 ? 1.439 17.266 14.992 1 92.06 33 ASP B CA 1
ATOM 1722 C C . ASP B 1 33 ? 0.957 16.469 13.789 1 92.06 33 ASP B C 1
ATOM 1724 O O . ASP B 1 33 ? 1.271 15.281 13.656 1 92.06 33 ASP B O 1
ATOM 1728 N N . ARG B 1 34 ? 0.135 17.094 13 1 90.75 34 ARG B N 1
ATOM 1729 C CA . ARG B 1 34 ? -0.409 16.422 11.82 1 90.75 34 ARG B CA 1
ATOM 1730 C C . ARG B 1 34 ? 0.697 16.062 10.836 1 90.75 34 ARG B C 1
ATOM 1732 O O . ARG B 1 34 ? 0.697 14.961 10.273 1 90.75 34 ARG B O 1
ATOM 1739 N N . VAL B 1 35 ? 1.651 16.938 10.633 1 93.06 35 VAL B N 1
ATOM 1740 C CA . VAL B 1 35 ? 2.795 16.656 9.773 1 93.06 35 VAL B CA 1
ATOM 1741 C C . VAL B 1 35 ? 3.602 15.484 10.344 1 93.06 35 VAL B C 1
ATOM 1743 O O . VAL B 1 35 ? 3.951 14.555 9.625 1 93.06 35 VAL B O 1
ATOM 1746 N N . GLN B 1 36 ? 3.801 15.508 11.586 1 90.38 36 GLN B N 1
ATOM 1747 C CA . GLN B 1 36 ? 4.562 14.438 12.234 1 90.38 36 GLN B CA 1
ATOM 1748 C C . GLN B 1 36 ? 3.846 13.094 12.102 1 90.38 36 GLN B C 1
ATOM 1750 O O . GLN B 1 36 ? 4.488 12.062 11.922 1 90.38 36 GLN B O 1
ATOM 1755 N N . GLY B 1 37 ? 2.605 13.094 12.242 1 86.5 37 GLY B N 1
ATOM 1756 C CA . GLY B 1 37 ? 1.824 11.875 12.094 1 86.5 37 GLY B CA 1
ATOM 1757 C C . GLY B 1 37 ? 1.968 11.242 10.719 1 86.5 37 GLY B C 1
ATOM 1758 O O . GLY B 1 37 ? 1.901 10.016 10.586 1 86.5 37 GLY B O 1
ATOM 1759 N N . LEU B 1 38 ? 2.135 12.055 9.75 1 86.25 38 LEU B N 1
ATOM 1760 C CA . LEU B 1 38 ? 2.311 11.57 8.383 1 86.25 38 LEU B CA 1
ATOM 1761 C C . LEU B 1 38 ? 3.752 11.133 8.141 1 86.25 38 LEU B C 1
ATOM 1763 O O . LEU B 1 38 ? 4.012 10.258 7.312 1 86.25 38 LEU B O 1
ATOM 1767 N N . LEU B 1 39 ? 4.727 11.758 8.906 1 87.12 39 LEU B N 1
ATOM 1768 C CA . LEU B 1 39 ? 6.141 11.461 8.695 1 87.12 39 LEU B CA 1
ATOM 1769 C C . LEU B 1 39 ? 6.508 10.109 9.297 1 87.12 39 LEU B C 1
ATOM 1771 O O . LEU B 1 39 ? 7.371 9.406 8.766 1 87.12 39 LEU B O 1
ATOM 1775 N N . GLN B 1 40 ? 5.875 9.688 10.242 1 82.69 40 GLN B N 1
ATOM 1776 C CA . GLN B 1 40 ? 6.258 8.492 10.984 1 82.6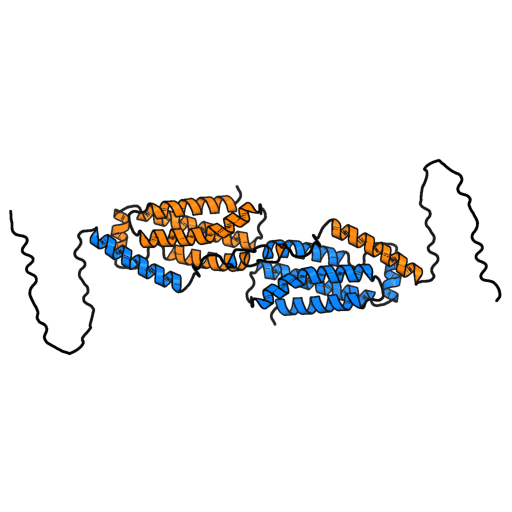9 40 GLN B CA 1
ATOM 1777 C C . GLN B 1 40 ? 6.23 7.254 10.094 1 82.69 40 GLN B C 1
ATOM 1779 O O . GLN B 1 40 ? 7.227 6.535 9.992 1 82.69 40 GLN B O 1
ATOM 1784 N N . PRO B 1 41 ? 5.148 7.023 9.43 1 77.38 41 PRO B N 1
ATOM 1785 C CA . PRO B 1 41 ? 5.148 5.867 8.531 1 77.38 41 PRO B CA 1
ATOM 1786 C C . PRO B 1 41 ? 6.18 5.984 7.414 1 77.38 41 PRO B C 1
ATOM 1788 O O . PRO B 1 41 ? 6.734 4.977 6.973 1 77.38 41 PRO B O 1
ATOM 1791 N N . LEU B 1 42 ? 6.406 7.141 6.973 1 80.69 42 LEU B N 1
ATOM 1792 C CA . LEU B 1 42 ? 7.363 7.336 5.895 1 80.69 42 LEU B CA 1
ATOM 1793 C C . LEU B 1 42 ? 8.789 7.07 6.375 1 80.69 42 LEU B C 1
ATOM 1795 O O . LEU B 1 42 ? 9.609 6.527 5.629 1 80.69 42 LEU B O 1
ATOM 1799 N N . GLN B 1 43 ? 9.008 7.453 7.574 1 81.56 43 GLN B N 1
ATOM 1800 C CA . GLN B 1 43 ? 10.312 7.168 8.164 1 81.56 43 GLN B CA 1
ATOM 1801 C C . GLN B 1 43 ? 10.539 5.664 8.297 1 81.56 43 GLN B C 1
ATOM 1803 O O . GLN B 1 43 ? 11.648 5.176 8.086 1 81.56 43 GLN B O 1
ATOM 1808 N N . MET B 1 44 ? 9.516 5.027 8.609 1 73.5 44 MET B N 1
ATOM 1809 C CA . MET B 1 44 ? 9.617 3.574 8.703 1 73.5 44 MET B CA 1
ATOM 1810 C C . MET B 1 44 ? 9.914 2.961 7.336 1 73.5 44 MET B C 1
ATOM 1812 O O . MET B 1 44 ? 10.711 2.027 7.23 1 73.5 44 MET B O 1
ATOM 1816 N N . LEU B 1 45 ? 9.242 3.477 6.352 1 73.06 45 LEU B N 1
ATOM 1817 C CA . LEU B 1 45 ? 9.492 3.006 4.992 1 73.06 45 LEU B CA 1
ATOM 1818 C C . LEU B 1 45 ? 10.945 3.254 4.59 1 73.06 45 LEU B C 1
ATOM 1820 O O . LEU B 1 45 ? 11.578 2.395 3.971 1 73.06 45 LEU B O 1
ATOM 1824 N N . GLN B 1 46 ? 11.414 4.359 4.891 1 76.38 46 GLN B N 1
ATOM 1825 C CA . GLN B 1 46 ? 12.797 4.707 4.598 1 76.38 46 GLN B CA 1
ATOM 1826 C C . GLN B 1 46 ? 13.766 3.764 5.305 1 76.38 46 GLN B C 1
ATOM 1828 O O . GLN B 1 46 ? 14.773 3.346 4.723 1 76.38 46 GLN B O 1
ATOM 1833 N N . ASP B 1 47 ? 13.484 3.41 6.527 1 73.56 47 ASP B N 1
ATOM 1834 C CA . ASP B 1 47 ? 14.344 2.537 7.32 1 73.56 47 ASP B CA 1
ATOM 1835 C C . ASP B 1 47 ? 14.375 1.124 6.742 1 73.56 47 ASP B C 1
ATOM 1837 O O . ASP B 1 47 ? 15.375 0.413 6.883 1 73.56 47 ASP B O 1
ATOM 1841 N N . GLN B 1 48 ? 13.328 0.826 6.148 1 66.62 48 GLN B N 1
ATOM 1842 C CA . GLN B 1 48 ? 13.242 -0.507 5.562 1 66.62 48 GLN B CA 1
ATOM 1843 C C . GLN B 1 48 ? 14.008 -0.583 4.25 1 66.62 48 GLN B C 1
ATOM 1845 O O . GLN B 1 48 ? 14.195 -1.667 3.693 1 66.62 48 GLN B O 1
ATOM 1850 N N . GLY B 1 49 ? 14.531 0.613 3.867 1 61.38 49 GLY B N 1
ATOM 1851 C CA . GLY B 1 49 ? 15.375 0.63 2.684 1 61.38 49 GLY B CA 1
ATOM 1852 C C . GLY B 1 49 ? 14.594 0.609 1.387 1 61.38 49 GLY B C 1
ATOM 1853 O O . GLY B 1 49 ? 15.117 0.217 0.343 1 61.38 49 GLY B O 1
ATOM 1854 N N . GLU B 1 50 ? 13.445 0.869 1.481 1 58 50 GLU B N 1
ATOM 1855 C CA . GLU B 1 50 ? 12.633 0.828 0.271 1 58 50 GLU B CA 1
ATOM 1856 C C . GLU B 1 50 ? 12.961 1.994 -0.656 1 58 50 GLU B C 1
ATOM 1858 O O . GLU B 1 50 ? 12.805 3.158 -0.278 1 58 50 GLU B O 1
ATOM 1863 N N . ARG B 1 51 ? 13.531 1.721 -1.701 1 58.03 51 ARG B N 1
ATOM 1864 C CA . ARG B 1 51 ? 13.945 2.779 -2.617 1 58.03 51 ARG B CA 1
ATOM 1865 C C . ARG B 1 51 ? 12.977 2.896 -3.791 1 58.03 51 ARG B C 1
ATOM 1867 O O . ARG B 1 51 ? 12.867 3.961 -4.402 1 58.03 51 ARG B O 1
ATOM 1874 N N . ASN B 1 52 ? 12.43 1.758 -4.039 1 56.28 52 ASN B N 1
ATOM 1875 C CA . ASN B 1 52 ? 11.5 1.761 -5.164 1 56.28 52 ASN B CA 1
ATOM 1876 C C . ASN B 1 52 ? 10.055 1.625 -4.703 1 56.28 52 ASN B C 1
ATOM 1878 O O . ASN B 1 52 ? 9.555 0.511 -4.527 1 56.28 52 ASN B O 1
ATOM 1882 N N . LEU B 1 53 ? 9.578 2.756 -4.414 1 62.69 53 LEU B N 1
ATOM 1883 C CA . LEU B 1 53 ? 8.195 2.758 -3.951 1 62.69 53 LEU B CA 1
ATOM 1884 C C . LEU B 1 53 ? 7.227 2.666 -5.129 1 62.69 53 LEU B C 1
ATOM 1886 O O . LEU B 1 53 ? 7.512 3.178 -6.215 1 62.69 53 LEU B O 1
ATOM 1890 N N . PRO B 1 54 ? 6.223 1.982 -4.941 1 61.22 54 PRO B N 1
ATOM 1891 C CA . PRO B 1 54 ? 5.195 1.94 -5.984 1 61.22 54 PRO B CA 1
ATOM 1892 C C . PRO B 1 54 ? 4.77 3.332 -6.449 1 61.22 54 PRO B C 1
ATOM 1894 O O . PRO B 1 54 ? 4.883 4.301 -5.691 1 61.22 54 PRO B O 1
ATOM 1897 N N . SER B 1 55 ? 4.355 3.424 -7.633 1 62.66 55 SER B N 1
ATOM 1898 C CA . SER B 1 55 ? 4 4.695 -8.25 1 62.66 55 SER B CA 1
ATOM 1899 C C . SER B 1 55 ? 2.926 5.422 -7.449 1 62.66 55 SER B C 1
ATOM 1901 O O . SER B 1 55 ? 2.955 6.648 -7.332 1 62.66 55 SER B O 1
ATOM 1903 N N . GLN B 1 56 ? 1.978 4.656 -6.895 1 61.69 56 GLN B N 1
ATOM 1904 C CA . GLN B 1 56 ? 0.879 5.266 -6.148 1 61.69 56 GLN B CA 1
ATOM 1905 C C . GLN B 1 56 ? 1.386 5.957 -4.887 1 61.69 56 GLN B C 1
ATOM 1907 O O . GLN B 1 56 ? 0.893 7.027 -4.52 1 61.69 56 GLN B O 1
ATOM 1912 N N . ILE B 1 57 ? 2.352 5.391 -4.312 1 70.5 57 ILE B N 1
ATOM 1913 C CA . ILE B 1 57 ? 2.932 5.988 -3.113 1 70.5 57 ILE B CA 1
ATOM 1914 C C . ILE B 1 57 ? 3.701 7.254 -3.488 1 70.5 57 ILE B C 1
ATOM 1916 O O . ILE B 1 57 ? 3.625 8.266 -2.787 1 70.5 57 ILE B O 1
ATOM 1920 N N . THR B 1 58 ? 4.258 7.105 -4.707 1 75.12 58 THR B N 1
ATOM 1921 C CA . THR B 1 58 ? 5.047 8.242 -5.168 1 75.12 58 THR B CA 1
ATOM 1922 C C . THR B 1 58 ? 4.148 9.453 -5.422 1 75.12 58 THR B C 1
ATOM 1924 O O . THR B 1 58 ? 4.539 10.594 -5.141 1 75.12 58 THR B O 1
ATOM 1927 N N . THR B 1 59 ? 2.973 9.211 -5.992 1 80.56 59 THR B N 1
ATOM 1928 C CA . THR B 1 59 ? 2.029 10.305 -6.23 1 80.56 59 THR B CA 1
ATOM 1929 C C . THR B 1 59 ? 1.586 10.93 -4.914 1 80.56 59 THR B C 1
ATOM 1931 O O . THR B 1 59 ? 1.53 12.156 -4.793 1 80.56 59 THR B O 1
ATOM 1934 N N . ALA B 1 60 ? 1.209 10.125 -3.928 1 82.12 60 ALA B N 1
ATOM 1935 C CA . ALA B 1 60 ? 0.827 10.625 -2.609 1 82.12 60 ALA B CA 1
ATOM 1936 C C . ALA B 1 60 ? 1.969 11.406 -1.965 1 82.12 60 ALA B C 1
ATOM 1938 O O . ALA B 1 60 ? 1.744 12.438 -1.334 1 82.12 60 ALA B O 1
ATOM 1939 N N . LEU B 1 61 ? 3.172 10.938 -2.182 1 86.38 61 LEU B N 1
ATOM 1940 C CA . LEU B 1 61 ? 4.348 11.609 -1.639 1 86.38 61 LEU B CA 1
ATOM 1941 C C . LEU B 1 61 ? 4.527 12.984 -2.277 1 86.38 61 LEU B C 1
ATOM 1943 O O . LEU B 1 61 ? 4.898 13.945 -1.599 1 86.38 61 LEU B O 1
ATOM 1947 N N . SER B 1 62 ? 4.238 13.039 -3.564 1 89.31 62 SER B N 1
ATOM 1948 C CA . SER B 1 62 ? 4.336 14.328 -4.254 1 89.31 62 SER B CA 1
ATOM 1949 C C . SER B 1 62 ? 3.307 15.312 -3.717 1 89.31 62 SER B C 1
ATOM 1951 O O . SER B 1 62 ? 3.596 16.5 -3.58 1 89.31 62 SER B O 1
ATOM 1953 N N . ARG B 1 63 ? 2.188 14.867 -3.434 1 90.5 63 ARG B N 1
ATOM 1954 C CA . ARG B 1 63 ? 1.148 15.719 -2.859 1 90.5 63 ARG B CA 1
ATOM 1955 C C . ARG B 1 63 ? 1.519 16.156 -1.446 1 90.5 63 ARG B C 1
ATOM 1957 O O . ARG B 1 63 ? 1.245 17.297 -1.051 1 90.5 63 ARG B O 1
ATOM 1964 N N . PHE B 1 64 ? 2.068 15.242 -0.719 1 93.75 64 PHE B N 1
ATOM 1965 C CA . PHE B 1 64 ? 2.543 15.578 0.617 1 93.75 64 PHE B CA 1
ATOM 1966 C C . PHE B 1 64 ? 3.619 16.656 0.55 1 93.75 64 PHE B C 1
ATOM 1968 O O . PHE B 1 64 ? 3.59 17.625 1.322 1 93.75 64 PHE B O 1
ATOM 1975 N N . GLN B 1 65 ? 4.484 16.5 -0.388 1 95.56 65 GLN B N 1
ATOM 1976 C CA . GLN B 1 65 ? 5.535 17.5 -0.572 1 95.56 65 GLN B CA 1
ATOM 1977 C C . GLN B 1 65 ? 4.941 18.875 -0.881 1 95.56 65 GLN B C 1
ATOM 1979 O O . GLN B 1 65 ? 5.383 19.891 -0.33 1 95.56 65 GLN B O 1
ATOM 1984 N N . ALA B 1 66 ? 3.979 18.922 -1.729 1 94.69 66 ALA B N 1
ATOM 1985 C CA . ALA B 1 66 ? 3.318 20.188 -2.08 1 94.69 66 ALA B CA 1
ATOM 1986 C C . ALA B 1 66 ? 2.645 20.812 -0.861 1 94.69 66 ALA B C 1
ATOM 1988 O O . ALA B 1 66 ? 2.699 22.031 -0.668 1 94.69 66 ALA B O 1
ATOM 1989 N N . ALA B 1 67 ? 1.991 19.969 -0.064 1 95.75 67 ALA B N 1
ATOM 1990 C CA . ALA B 1 67 ? 1.354 20.453 1.157 1 95.75 67 ALA B CA 1
ATOM 1991 C C . ALA B 1 67 ? 2.385 21.031 2.127 1 95.75 67 ALA B C 1
ATOM 1993 O O . ALA B 1 67 ? 2.154 22.062 2.754 1 95.75 67 ALA B O 1
ATOM 1994 N N . LEU B 1 68 ? 3.527 20.406 2.275 1 97.75 68 LEU B N 1
ATOM 1995 C CA . LEU B 1 68 ? 4.59 20.875 3.16 1 97.75 68 LEU B CA 1
ATOM 1996 C C . LEU B 1 68 ? 5.164 22.203 2.674 1 97.75 68 LEU B C 1
ATOM 1998 O O . LEU B 1 68 ? 5.453 23.094 3.479 1 97.75 68 LEU B O 1
ATOM 2002 N N . GLU B 1 69 ? 5.297 22.312 1.394 1 96.38 69 GLU B N 1
ATOM 2003 C CA . GLU B 1 69 ? 5.805 23.562 0.827 1 96.38 69 GLU B CA 1
ATOM 2004 C C . GLU B 1 69 ? 4.848 24.719 1.087 1 96.38 69 GLU B C 1
ATOM 2006 O O . GLU B 1 69 ? 5.277 25.828 1.421 1 96.38 69 GLU B O 1
ATOM 2011 N N . GLU B 1 70 ? 3.631 24.453 0.887 1 96.38 70 GLU B N 1
ATOM 2012 C CA . GLU B 1 70 ? 2.639 25.484 1.206 1 96.38 70 GLU B CA 1
ATOM 2013 C C . GLU B 1 70 ? 2.656 25.812 2.693 1 96.38 70 GLU B C 1
ATOM 2015 O O . GLU B 1 70 ? 2.525 26.984 3.07 1 96.38 70 GLU B O 1
ATOM 2020 N N . ALA B 1 71 ? 2.732 24.828 3.537 1 97.06 71 ALA B N 1
ATOM 2021 C CA . ALA B 1 71 ? 2.842 25.047 4.973 1 97.06 71 ALA B CA 1
ATOM 2022 C C . ALA B 1 71 ? 4.031 25.953 5.293 1 97.06 71 ALA B C 1
ATOM 2024 O O . ALA B 1 71 ? 3.904 26.906 6.07 1 97.06 71 ALA B O 1
ATOM 2025 N N . LYS B 1 72 ? 5.137 25.672 4.734 1 96.12 72 LYS B N 1
ATOM 2026 C CA . LYS B 1 72 ? 6.336 26.484 4.949 1 96.12 72 LYS B CA 1
ATOM 2027 C C . LYS B 1 72 ? 6.102 27.938 4.555 1 96.12 72 LYS B C 1
ATOM 2029 O O . LYS B 1 72 ? 6.516 28.859 5.266 1 96.12 72 LYS B O 1
ATOM 2034 N N . GLU B 1 73 ? 5.457 28.125 3.465 1 95.56 73 GLU B N 1
ATOM 2035 C CA . GLU B 1 73 ? 5.156 29.484 2.99 1 95.56 73 GLU B CA 1
ATOM 2036 C C . GLU B 1 73 ? 4.273 30.234 3.984 1 95.56 73 GLU B C 1
ATOM 2038 O O . GLU B 1 73 ? 4.512 31.406 4.266 1 95.56 73 GLU B O 1
ATOM 2043 N N . ARG B 1 74 ? 3.275 29.562 4.461 1 94.12 74 ARG B N 1
ATOM 2044 C CA . ARG B 1 74 ? 2.369 30.203 5.41 1 94.12 74 ARG B CA 1
ATOM 2045 C C . ARG B 1 74 ? 3.074 30.5 6.73 1 94.12 74 ARG B C 1
ATOM 2047 O O . ARG B 1 74 ? 2.881 31.562 7.32 1 94.12 74 ARG B O 1
ATOM 2054 N N . ILE B 1 75 ? 3.855 29.625 7.191 1 94.5 75 ILE B N 1
ATOM 2055 C CA . ILE B 1 75 ? 4.613 29.828 8.422 1 94.5 75 ILE B CA 1
ATOM 2056 C C . ILE B 1 75 ? 5.527 31.047 8.273 1 94.5 75 ILE B C 1
ATOM 2058 O O . ILE B 1 75 ? 5.582 31.891 9.156 1 94.5 75 ILE B O 1
ATOM 2062 N N . ASP B 1 76 ? 6.207 31.094 7.141 1 93.06 76 ASP B N 1
ATOM 2063 C CA . ASP B 1 76 ? 7.094 32.219 6.895 1 93.06 76 ASP B CA 1
ATOM 2064 C C . ASP B 1 76 ? 6.312 33.531 6.848 1 93.06 76 ASP B C 1
ATOM 2066 O O . ASP B 1 76 ? 6.754 34.562 7.391 1 93.06 76 ASP B O 1
ATOM 2070 N N . LYS B 1 77 ? 5.23 33.5 6.23 1 91.56 77 LYS B N 1
ATOM 2071 C CA . LYS B 1 77 ? 4.402 34.719 6.094 1 91.56 77 LYS B CA 1
ATOM 2072 C C . LYS B 1 77 ? 3.887 35.188 7.449 1 91.56 77 LYS B C 1
ATOM 2074 O O . LYS B 1 77 ? 3.916 36.375 7.754 1 91.56 77 LYS B O 1
ATOM 2079 N N . PHE B 1 78 ? 3.539 34.25 8.32 1 88.94 78 PHE B N 1
ATOM 2080 C CA . PHE B 1 78 ? 2.838 34.625 9.539 1 88.94 78 PHE B CA 1
ATOM 2081 C C . PHE B 1 78 ? 3.783 34.594 10.734 1 88.94 78 PHE B C 1
ATOM 2083 O O . PHE B 1 78 ? 3.35 34.75 11.875 1 88.94 78 PHE B O 1
ATOM 2090 N N . SER B 1 79 ? 4.98 34.312 10.445 1 87.69 79 SER B N 1
ATOM 2091 C CA . SER B 1 79 ? 5.992 34.531 11.469 1 87.69 79 SER B CA 1
ATOM 2092 C C . SER B 1 79 ? 6.227 36.031 11.695 1 87.69 79 SER B C 1
ATOM 2094 O O . SER B 1 79 ? 6.789 36.438 12.719 1 87.69 79 SER B O 1
ATOM 2096 N N . ASN B 1 80 ? 5.766 36.812 10.719 1 87.19 80 ASN B N 1
ATOM 2097 C CA . ASN B 1 80 ? 5.824 38.25 10.781 1 87.19 80 ASN B CA 1
ATOM 2098 C C . ASN B 1 80 ? 4.605 38.844 11.5 1 87.19 80 ASN B C 1
ATOM 2100 O O . ASN B 1 80 ? 3.467 38.562 11.109 1 87.19 80 ASN B O 1
ATOM 2104 N N . LYS B 1 81 ? 4.824 39.719 12.461 1 82 81 LYS B N 1
ATOM 2105 C CA . LYS B 1 81 ? 3.748 40.281 13.281 1 82 81 LYS B CA 1
ATOM 2106 C C . LYS B 1 81 ? 2.785 41.125 12.43 1 82 81 LYS B C 1
ATOM 2108 O O . LYS B 1 81 ? 1.568 41.031 12.617 1 82 81 LYS B O 1
ATOM 2113 N N . SER B 1 82 ? 3.359 41.906 11.555 1 85.06 82 SER B N 1
ATOM 2114 C CA . SER B 1 82 ? 2.525 42.75 10.727 1 85.06 82 SER B CA 1
ATOM 2115 C C . SER B 1 82 ? 1.573 41.938 9.859 1 85.06 82 SER B C 1
ATOM 2117 O O . SER B 1 82 ? 0.398 42.281 9.719 1 85.06 82 SER B O 1
ATOM 2119 N N . ASN B 1 83 ? 2.086 40.875 9.32 1 88.25 83 ASN B N 1
ATOM 2120 C CA . ASN B 1 83 ? 1.262 40.031 8.484 1 88.25 83 ASN B CA 1
ATOM 2121 C C . ASN B 1 83 ? 0.169 39.344 9.297 1 88.25 83 ASN B C 1
ATOM 2123 O O . ASN B 1 83 ? -0.967 39.219 8.836 1 88.25 83 ASN B O 1
ATOM 2127 N N . MET B 1 84 ? 0.545 38.938 10.43 1 83.75 84 MET B N 1
ATOM 2128 C CA . MET B 1 84 ? -0.41 38.281 11.305 1 83.75 84 MET B CA 1
ATOM 2129 C C . MET B 1 84 ? -1.529 39.219 11.727 1 83.75 84 MET B C 1
ATOM 2131 O O . MET B 1 84 ? -2.703 38.844 11.703 1 83.75 84 MET B O 1
ATOM 2135 N N . GLN B 1 85 ? -1.169 40.406 12.062 1 81.31 85 GLN B N 1
ATOM 2136 C CA . GLN B 1 85 ? -2.145 41.438 12.461 1 81.31 85 GLN B CA 1
ATOM 2137 C C . GLN B 1 85 ? -3.092 41.75 11.312 1 81.31 85 GLN B C 1
ATOM 2139 O O . GLN B 1 85 ? -4.305 41.875 11.516 1 81.31 85 GLN B O 1
ATOM 2144 N N . LYS B 1 86 ? -2.5 41.906 10.141 1 82.88 86 LYS B N 1
ATOM 2145 C CA . LYS B 1 86 ? -3.312 42.188 8.961 1 82.88 86 LYS B CA 1
ATOM 2146 C C . LYS B 1 86 ? -4.305 41.062 8.695 1 82.88 86 LYS B C 1
ATOM 2148 O O . LYS B 1 86 ? -5.457 41.312 8.336 1 82.88 86 LYS B O 1
ATOM 2153 N N . PHE B 1 87 ? -3.793 39.969 8.898 1 82.5 87 PHE B N 1
ATOM 2154 C CA . PHE B 1 87 ? -4.625 38.781 8.672 1 82.5 87 PHE B CA 1
ATOM 2155 C C . PHE B 1 87 ? -5.785 38.75 9.656 1 82.5 87 PHE B C 1
ATOM 2157 O O . PHE B 1 87 ? -6.922 38.469 9.273 1 82.5 87 PHE B O 1
ATOM 2164 N N . LEU B 1 88 ? -5.543 39.031 10.883 1 77 88 LEU B N 1
ATOM 2165 C CA . LEU B 1 88 ? -6.555 38.938 11.93 1 77 88 LEU B CA 1
ATOM 2166 C C . LEU B 1 88 ? -7.594 40.062 11.773 1 77 88 LEU B C 1
ATOM 2168 O O . LEU B 1 88 ? -8.781 39.844 12.039 1 77 88 LEU B O 1
ATOM 2172 N N . THR B 1 89 ? -7.203 41.219 11.391 1 77.06 89 THR B N 1
ATOM 2173 C CA . THR B 1 89 ? -8.094 42.344 11.281 1 77.06 89 THR B CA 1
ATOM 2174 C C . THR B 1 89 ? -8.984 42.219 10.047 1 77.06 89 THR B C 1
ATOM 2176 O O . THR B 1 89 ? -10.023 42.875 9.961 1 77.06 89 THR B O 1
ATOM 2179 N N . ALA B 1 90 ? -8.516 41.5 9.141 1 78 90 ALA B N 1
ATOM 2180 C CA . ALA B 1 90 ? -9.289 41.312 7.914 1 78 90 ALA B CA 1
ATOM 2181 C C . ALA B 1 90 ? -10.617 40.625 8.195 1 78 90 ALA B C 1
ATOM 2183 O O . ALA B 1 90 ? -11.539 40.688 7.375 1 78 90 ALA B O 1
ATOM 2184 N N . GLY B 1 91 ? -10.992 40.344 9.414 1 65.88 91 GLY B N 1
ATOM 2185 C CA . GLY B 1 91 ? -12.289 39.938 9.93 1 65.88 91 GLY B CA 1
ATOM 2186 C C . GLY B 1 91 ? -12.734 38.562 9.453 1 65.88 91 GLY B C 1
ATOM 2187 O O . GLY B 1 91 ? -13.789 38.062 9.852 1 65.88 91 GLY B O 1
ATOM 2188 N N . HIS B 1 92 ? -12.094 37.969 8.453 1 64.12 92 HIS B N 1
ATOM 2189 C CA . HIS B 1 92 ? -12.641 36.719 7.93 1 64.12 92 HIS B CA 1
ATOM 2190 C C . HIS B 1 92 ? -12.156 35.531 8.734 1 64.12 92 HIS B C 1
ATOM 2192 O O . HIS B 1 92 ? -11.695 35.688 9.867 1 64.12 92 HIS B O 1
ATOM 2198 N N . ASP B 1 93 ? -11.828 34.469 8.062 1 73.38 93 ASP B N 1
ATOM 2199 C CA . ASP B 1 93 ? -11.406 33.156 8.523 1 73.38 93 ASP B CA 1
ATOM 2200 C C . ASP B 1 93 ? -10.031 33.219 9.18 1 73.38 93 ASP B C 1
ATOM 2202 O O . ASP B 1 93 ? -9.07 33.719 8.594 1 73.38 93 ASP B O 1
ATOM 2206 N N . SER B 1 94 ? -10.055 32.969 10.609 1 83.56 94 SER B N 1
ATOM 2207 C CA . SER B 1 94 ? -8.828 33.031 11.391 1 83.56 94 SER B CA 1
ATOM 2208 C C . SER B 1 94 ? -8.023 31.75 11.281 1 83.56 94 SER B C 1
ATOM 2210 O O . SER B 1 94 ? -7.051 31.547 12.016 1 83.56 94 SER B O 1
ATOM 2212 N N . ILE B 1 95 ? -8.516 30.938 10.398 1 90.5 95 ILE B N 1
ATOM 2213 C CA . ILE B 1 95 ? -7.766 29.703 10.188 1 90.5 95 ILE B CA 1
ATOM 2214 C C . ILE B 1 95 ? -6.602 29.969 9.242 1 90.5 95 ILE B C 1
ATOM 2216 O O . ILE B 1 95 ? -6.801 30.125 8.031 1 90.5 95 ILE B O 1
ATOM 2220 N N . VAL B 1 96 ? -5.469 29.906 9.688 1 91 96 VAL B N 1
ATOM 2221 C CA . VAL B 1 96 ? -4.254 30.266 8.969 1 91 96 VAL B CA 1
ATOM 2222 C C . VAL B 1 96 ? -3.883 29.156 7.992 1 91 96 VAL B C 1
ATOM 2224 O O . VAL B 1 96 ? -3.449 29.422 6.867 1 91 96 VAL B O 1
ATOM 2227 N N . PHE B 1 97 ? -4.09 27.875 8.406 1 94.38 97 PHE B N 1
ATOM 2228 C CA . PHE B 1 97 ? -3.578 26.75 7.641 1 94.38 97 PHE B CA 1
ATOM 2229 C C . PHE B 1 97 ? -4.723 25.938 7.039 1 94.38 97 PHE B C 1
ATOM 2231 O O . PHE B 1 97 ? -4.598 24.734 6.852 1 94.38 97 PHE B O 1
ATOM 2238 N N . GLY B 1 98 ? -5.828 26.531 6.781 1 91.06 98 GLY B N 1
ATOM 2239 C CA . GLY B 1 98 ? -6.996 25.812 6.289 1 91.06 98 GLY B CA 1
ATOM 2240 C C . GLY B 1 98 ? -6.707 24.984 5.051 1 91.06 98 GLY B C 1
ATOM 2241 O O . GLY B 1 98 ? -6.996 23.797 5.02 1 91.06 98 GLY B O 1
ATOM 2242 N N . GLY B 1 99 ? -6.133 25.641 4.047 1 91.81 99 GLY B N 1
ATOM 2243 C CA . GLY B 1 99 ? -5.789 24.953 2.812 1 91.81 99 GLY B CA 1
ATOM 2244 C C . GLY B 1 99 ? -4.758 23.844 3.008 1 91.81 99 GLY B C 1
ATOM 2245 O O . GLY B 1 99 ? -4.898 22.75 2.461 1 91.81 99 GLY B O 1
ATOM 2246 N N . VAL B 1 100 ? -3.799 24.125 3.811 1 95.06 100 VAL B N 1
ATOM 2247 C CA . VAL B 1 100 ? -2.746 23.156 4.102 1 95.06 100 VAL B CA 1
ATOM 2248 C C . VAL B 1 100 ? -3.344 21.938 4.793 1 95.06 100 VAL B C 1
ATOM 2250 O O . VAL B 1 100 ? -3.082 20.797 4.395 1 95.06 100 VAL B O 1
ATOM 2253 N N . ASN B 1 101 ? -4.191 22.141 5.77 1 92.75 101 ASN B N 1
ATOM 2254 C CA . ASN B 1 101 ? -4.805 21.062 6.527 1 92.75 101 ASN B CA 1
ATOM 2255 C C . ASN B 1 101 ? -5.715 20.203 5.652 1 92.75 101 ASN B C 1
ATOM 2257 O O . ASN B 1 101 ? -5.785 18.984 5.828 1 92.75 101 ASN B O 1
ATOM 2261 N N . GLN B 1 102 ? -6.359 20.859 4.762 1 89.62 102 GLN B N 1
ATOM 2262 C CA . GLN B 1 102 ? -7.188 20.109 3.822 1 89.62 102 GLN B CA 1
ATOM 2263 C C . GLN B 1 102 ? -6.34 19.188 2.949 1 89.62 102 GLN B C 1
ATOM 2265 O O . GLN B 1 102 ? -6.68 18.016 2.754 1 89.62 102 GLN B O 1
ATOM 2270 N N . ARG B 1 103 ? -5.281 19.672 2.463 1 90.06 103 ARG B N 1
ATOM 2271 C CA . ARG B 1 103 ? -4.391 18.875 1.627 1 90.06 103 ARG B CA 1
ATOM 2272 C C . ARG B 1 103 ? -3.746 17.75 2.43 1 90.06 103 ARG B C 1
ATOM 2274 O O . ARG B 1 103 ? -3.619 16.625 1.941 1 90.06 103 ARG B O 1
ATOM 2281 N N . LEU B 1 104 ? -3.393 18.047 3.656 1 92.06 104 LEU B N 1
ATOM 2282 C CA . LEU B 1 104 ? -2.814 17.016 4.516 1 92.06 104 LEU B CA 1
ATOM 2283 C C . LEU B 1 104 ? -3.822 15.914 4.789 1 92.06 104 LEU B C 1
ATOM 2285 O O . LEU B 1 104 ? -3.453 14.734 4.871 1 92.06 104 LEU B O 1
ATOM 2289 N N . SER B 1 105 ? -5.078 16.281 4.918 1 86.25 105 SER B N 1
ATOM 2290 C CA . SER B 1 105 ? -6.113 15.289 5.145 1 86.25 105 SER B CA 1
ATOM 2291 C C . SER B 1 105 ? -6.242 14.344 3.955 1 86.25 105 SER B C 1
ATOM 2293 O O . SER B 1 105 ? -6.438 13.141 4.129 1 86.25 105 SER B O 1
ATOM 2295 N N . TYR B 1 106 ? -6.141 14.891 2.75 1 83.06 106 TYR B N 1
ATOM 2296 C CA . TYR B 1 106 ? -6.188 14.07 1.545 1 83.06 106 TYR B CA 1
ATOM 2297 C C . TYR B 1 106 ? -4.996 13.117 1.484 1 83.06 106 TYR B C 1
ATOM 2299 O O . TYR B 1 106 ? -5.152 11.938 1.182 1 83.06 106 TYR B O 1
ATOM 2307 N N . VAL B 1 107 ? -3.863 13.625 1.79 1 85.19 107 VAL B N 1
ATOM 2308 C CA . VAL B 1 107 ? -2.646 12.82 1.787 1 85.19 107 VAL B CA 1
ATOM 2309 C C . VAL B 1 107 ? -2.758 11.711 2.832 1 85.19 107 VAL B C 1
ATOM 2311 O O . VAL B 1 107 ? -2.4 10.562 2.566 1 85.19 107 VAL B O 1
ATOM 2314 N N . TRP B 1 108 ? -3.262 12.086 3.949 1 82.88 108 TRP B N 1
ATOM 2315 C CA . TRP B 1 108 ? -3.432 11.102 5.016 1 82.88 108 TRP B CA 1
ATOM 2316 C C . TRP B 1 108 ? -4.324 9.953 4.562 1 82.88 108 TRP B C 1
ATOM 2318 O O . TRP B 1 108 ? -4 8.789 4.777 1 82.88 108 TRP B O 1
ATOM 2328 N N . GLU B 1 109 ? -5.395 10.25 4.035 1 76.88 109 GLU B N 1
ATOM 2329 C CA . GLU B 1 109 ? -6.316 9.227 3.553 1 76.88 109 GLU B CA 1
ATOM 2330 C C . GLU B 1 109 ? -5.652 8.328 2.518 1 76.88 109 GLU B C 1
ATOM 2332 O O . GLU B 1 109 ? -5.773 7.098 2.582 1 76.88 109 GLU B O 1
ATOM 2337 N N . GLU B 1 110 ? -4.957 8.953 1.653 1 75.69 110 GLU B N 1
ATOM 2338 C CA . GLU B 1 110 ? -4.328 8.211 0.567 1 75.69 110 GLU B CA 1
ATOM 2339 C C . GLU B 1 110 ? -3.215 7.305 1.091 1 75.69 110 GLU B C 1
ATOM 2341 O O . GLU B 1 110 ? -3.145 6.129 0.729 1 75.69 110 GLU B O 1
ATOM 2346 N N . LEU B 1 111 ? -2.322 7.832 1.89 1 77.62 111 LEU B N 1
ATOM 2347 C CA . LEU B 1 111 ? -1.22 7.039 2.422 1 77.62 111 LEU B CA 1
ATOM 2348 C C . LEU B 1 111 ? -1.734 5.945 3.354 1 77.62 111 LEU B C 1
ATOM 2350 O O . LEU B 1 111 ? -1.177 4.848 3.398 1 77.62 111 LEU B O 1
ATOM 2354 N N . SER B 1 112 ? -2.74 6.301 4.227 1 72.44 112 SER B N 1
ATOM 2355 C CA . SER B 1 112 ? -3.316 5.305 5.125 1 72.44 112 SER B CA 1
ATOM 2356 C C . SER B 1 112 ? -3.822 4.09 4.352 1 72.44 112 SER B C 1
ATOM 2358 O O . SER B 1 112 ? -3.668 2.953 4.805 1 72.44 112 SER B O 1
ATOM 2360 N N . LEU B 1 113 ? -4.43 4.406 3.254 1 65.12 113 LEU B N 1
ATOM 2361 C CA . LEU B 1 113 ? -4.934 3.324 2.414 1 65.12 113 LEU B CA 1
ATOM 2362 C C . LEU B 1 113 ? -3.785 2.521 1.813 1 65.12 113 LEU B C 1
ATOM 2364 O O . LEU B 1 113 ? -3.834 1.289 1.782 1 65.12 113 LEU B O 1
ATOM 2368 N N . LEU B 1 114 ? -2.73 3.24 1.379 1 66.56 114 LEU B N 1
ATOM 2369 C CA . LEU B 1 114 ? -1.625 2.607 0.668 1 66.56 114 LEU B CA 1
ATOM 2370 C C . LEU B 1 114 ? -0.709 1.866 1.638 1 66.56 114 LEU B C 1
ATOM 2372 O O . LEU B 1 114 ? -0.144 0.826 1.291 1 66.56 114 LEU B O 1
ATOM 2376 N N . LEU B 1 115 ? -0.556 2.422 2.844 1 65.19 115 LEU B N 1
ATOM 2377 C CA . LEU B 1 115 ? 0.37 1.838 3.807 1 65.19 115 LEU B CA 1
ATOM 2378 C C . LEU B 1 115 ? -0.328 0.782 4.66 1 65.19 115 LEU B C 1
ATOM 2380 O O . LEU B 1 115 ? 0.326 -0.099 5.223 1 65.19 115 LEU B O 1
ATOM 2384 N N . GLN B 1 116 ? -1.679 0.766 5.141 1 54.31 116 GLN B N 1
ATOM 2385 C CA . GLN B 1 116 ? -2.402 -0.252 5.895 1 54.31 116 GLN B CA 1
ATOM 2386 C C . GLN B 1 116 ? -2.109 -1.649 5.359 1 54.31 116 GLN B C 1
ATOM 2388 O O . GLN B 1 116 ? -2.479 -2.648 5.977 1 54.31 116 GLN B O 1
ATOM 2393 N N . VAL B 1 117 ? -1.536 -1.831 4.445 1 45.31 117 VAL B N 1
ATOM 2394 C CA . VAL B 1 117 ? -1.346 -3.195 3.963 1 45.31 117 VAL B CA 1
ATOM 2395 C C . VAL B 1 117 ? -0.328 -3.918 4.844 1 45.31 117 VAL B C 1
ATOM 2397 O O . VAL B 1 117 ? 0.854 -3.566 4.852 1 45.31 117 VAL B O 1
ATOM 2400 N N . ASP B 1 118 ? -0.654 -3.99 6.281 1 44.44 118 ASP B N 1
ATOM 2401 C CA . ASP B 1 118 ? 0.131 -4.734 7.266 1 44.44 118 ASP B CA 1
ATOM 2402 C C . ASP B 1 118 ? 0.903 -5.871 6.602 1 44.44 118 ASP B C 1
ATOM 2404 O O . ASP B 1 118 ? 2.111 -6.012 6.805 1 44.44 118 ASP B O 1
ATOM 2408 N N . GLN B 1 119 ? 0.118 -7.125 6.805 1 43.25 119 GLN B N 1
ATOM 2409 C CA . GLN B 1 119 ? 0.521 -8.523 6.965 1 43.25 119 GLN B CA 1
ATOM 2410 C C . GLN B 1 119 ? 1.394 -8.977 5.801 1 43.25 119 GLN B C 1
ATOM 2412 O O . GLN B 1 119 ? 1.94 -10.086 5.824 1 43.25 119 GLN B O 1
ATOM 2417 N N . TRP B 1 120 ? 1.214 -8.391 4.676 1 40.09 120 TRP B N 1
ATOM 2418 C CA . TRP B 1 120 ? 1.427 -9.414 3.652 1 40.09 120 TRP B CA 1
ATOM 2419 C C . TRP B 1 120 ? 2.916 -9.641 3.408 1 40.09 120 TRP B C 1
ATOM 2421 O O . TRP B 1 120 ? 3.301 -10.273 2.428 1 40.09 120 TRP B O 1
ATOM 2431 N N . ARG B 1 121 ? 3.787 -8.578 4.141 1 43.81 121 ARG B N 1
ATOM 2432 C CA . ARG B 1 121 ? 5.102 -9.039 3.707 1 43.81 121 ARG B CA 1
ATOM 2433 C C . ARG B 1 121 ? 5.211 -10.555 3.795 1 43.81 121 ARG B C 1
ATOM 2435 O O . ARG B 1 121 ? 6.195 -11.141 3.338 1 43.81 121 ARG B O 1
ATOM 2442 N N . HIS B 1 122 ? 4.969 -10.875 5.098 1 40.97 122 HIS B N 1
ATOM 2443 C CA . HIS B 1 122 ? 5.512 -12.203 5.344 1 40.97 122 HIS B CA 1
ATOM 2444 C C . HIS B 1 122 ? 4.984 -13.211 4.328 1 40.97 122 HIS B C 1
ATOM 2446 O O . HIS B 1 122 ? 5.027 -14.422 4.57 1 40.97 122 HIS B O 1
ATOM 2452 N N . THR B 1 123 ? 3.994 -12.656 3.777 1 40.78 123 THR B N 1
ATOM 2453 C CA . THR B 1 123 ? 3.559 -13.906 3.158 1 40.78 123 THR B CA 1
ATOM 2454 C C . THR B 1 123 ? 4.754 -14.688 2.627 1 40.78 123 THR B C 1
ATOM 2456 O O . THR B 1 123 ? 5.848 -14.141 2.471 1 40.78 123 THR B O 1
ATOM 2459 N N . SER B 1 124 ? 4.426 -15.773 1.614 1 39.78 124 SER B N 1
ATOM 2460 C CA . SER B 1 124 ? 5.031 -17.094 1.433 1 39.78 124 SER B CA 1
ATOM 2461 C C . SER B 1 124 ? 6.488 -16.969 1.008 1 39.78 124 SER B C 1
ATOM 2463 O O . SER B 1 124 ? 6.883 -15.977 0.389 1 39.78 124 SER B O 1
ATOM 2465 N N . GLY B 1 125 ? 7.406 -17.562 1.675 1 43.34 125 GLY B N 1
ATOM 2466 C CA . GLY B 1 125 ? 8.586 -18.312 1.269 1 43.34 125 GLY B CA 1
ATOM 2467 C C . GLY B 1 125 ? 8.758 -18.375 -0.236 1 43.34 125 GLY B C 1
ATOM 2468 O O . GLY B 1 125 ? 9.633 -19.094 -0.733 1 43.34 125 GLY B O 1
ATOM 2469 N N . LEU B 1 126 ? 7.695 -18.094 -1.028 1 48.28 126 LEU B N 1
ATOM 2470 C CA . LEU B 1 126 ? 7.816 -18.344 -2.459 1 48.28 126 LEU B CA 1
ATOM 2471 C C . LEU B 1 126 ? 8.445 -17.141 -3.17 1 48.28 126 LEU B C 1
ATOM 2473 O O . LEU B 1 126 ? 7.734 -16.328 -3.762 1 48.28 126 LEU B O 1
ATOM 2477 N N . SER B 1 127 ? 9.227 -16.391 -2.527 1 55.97 127 SER B N 1
ATOM 2478 C CA . SER B 1 127 ? 9.953 -15.391 -3.309 1 55.97 127 SER B CA 1
ATOM 2479 C C . SER B 1 127 ? 10.078 -15.812 -4.77 1 55.97 127 SER B C 1
ATOM 2481 O O . SER B 1 127 ? 10.625 -16.875 -5.062 1 55.97 127 SER B O 1
ATOM 2483 N N . PRO B 1 128 ? 9.148 -15.18 -5.629 1 57.41 128 PRO B N 1
ATOM 2484 C CA . PRO B 1 128 ? 9.25 -15.391 -7.074 1 57.41 128 PRO B CA 1
ATOM 2485 C C . PRO B 1 128 ? 10.609 -14.984 -7.641 1 57.41 128 PRO B C 1
ATOM 2487 O O . PRO B 1 128 ? 11.391 -14.328 -6.949 1 57.41 128 PRO B O 1
ATOM 2490 N N . GLY B 1 129 ? 11.227 -15.625 -8.438 1 58.28 129 GLY B N 1
ATOM 2491 C CA . GLY B 1 129 ? 12.438 -15.367 -9.203 1 58.28 129 GLY B CA 1
ATOM 2492 C C . GLY B 1 129 ? 13.125 -16.641 -9.68 1 58.28 129 GLY B C 1
ATOM 2493 O O . GLY B 1 129 ? 12.461 -17.578 -10.109 1 58.28 129 GLY B O 1
ATOM 2494 N N . ALA B 1 130 ? 14.328 -16.453 -9.438 1 63.97 130 ALA B N 1
ATOM 2495 C CA . ALA B 1 130 ? 15.203 -17.516 -9.914 1 63.97 130 ALA B CA 1
ATOM 2496 C C . ALA B 1 130 ? 14.828 -18.859 -9.281 1 63.97 130 ALA B C 1
ATOM 2498 O O . ALA B 1 130 ? 14.922 -19.906 -9.93 1 63.97 130 ALA B O 1
ATOM 2499 N N . SER B 1 131 ? 14.219 -18.781 -8.148 1 79.06 131 SER B N 1
ATOM 2500 C CA . SER B 1 131 ? 13.852 -20.016 -7.484 1 79.06 131 SER B CA 1
ATOM 2501 C C . SER B 1 131 ? 12.648 -20.672 -8.156 1 79.06 131 SER B C 1
ATOM 2503 O O . SER B 1 131 ? 12.609 -21.891 -8.328 1 79.06 131 SER B O 1
ATOM 2505 N N . TRP B 1 132 ? 11.789 -19.812 -8.664 1 85.69 132 TRP B N 1
ATOM 2506 C CA . TRP B 1 132 ? 10.594 -20.375 -9.281 1 85.69 132 TRP B CA 1
ATOM 2507 C C . TRP B 1 132 ? 10.93 -21.062 -10.602 1 85.69 132 TRP B C 1
ATOM 2509 O O . TRP B 1 132 ? 10.391 -22.125 -10.906 1 85.69 132 TRP B O 1
ATOM 2519 N N . GLN B 1 133 ? 11.836 -20.516 -11.258 1 85.56 133 GLN B N 1
ATOM 2520 C CA . GLN B 1 133 ? 12.242 -21.141 -12.516 1 85.56 133 GLN B CA 1
ATOM 2521 C C . GLN B 1 133 ? 12.883 -22.5 -12.273 1 85.56 133 GLN B C 1
ATOM 2523 O O . GLN B 1 133 ? 12.633 -23.453 -13.023 1 85.56 133 GLN B O 1
ATOM 2528 N N . GLN B 1 134 ? 13.695 -22.5 -11.25 1 88.44 134 GLN B N 1
ATOM 2529 C CA . GLN B 1 134 ? 14.328 -23.766 -10.898 1 88.44 134 GLN B CA 1
ATOM 2530 C C . GLN B 1 134 ? 13.297 -24.812 -10.461 1 88.44 134 GLN B C 1
ATOM 2532 O O . GLN B 1 134 ? 13.375 -25.969 -10.844 1 88.44 134 GLN B O 1
ATOM 2537 N N . GLU B 1 135 ? 12.406 -24.391 -9.633 1 91.44 135 GLU B N 1
ATOM 2538 C CA . GLU B 1 135 ? 11.336 -25.281 -9.188 1 91.44 135 GLU B CA 1
ATOM 2539 C C . GLU B 1 135 ? 10.492 -25.766 -10.359 1 91.44 135 GLU B C 1
ATOM 2541 O O . GLU B 1 135 ? 10.102 -26.922 -10.422 1 91.44 135 GLU B O 1
ATOM 2546 N N . ASP B 1 136 ? 10.289 -24.844 -11.297 1 92.88 136 ASP B N 1
ATOM 2547 C CA . ASP B 1 136 ? 9.5 -25.203 -12.477 1 92.88 136 ASP B CA 1
ATOM 2548 C C . ASP B 1 136 ? 10.188 -26.297 -13.281 1 92.88 136 ASP B C 1
ATOM 2550 O O . ASP B 1 136 ? 9.547 -27.25 -13.742 1 92.88 136 ASP B O 1
ATOM 2554 N N . GLN B 1 137 ? 11.453 -26.141 -13.492 1 91.5 137 GLN B N 1
ATOM 2555 C CA . GLN B 1 137 ? 12.227 -27.125 -14.227 1 91.5 137 GLN B CA 1
ATOM 2556 C C . GLN B 1 137 ? 12.219 -28.469 -13.516 1 91.5 137 GLN B C 1
ATOM 2558 O O . GLN B 1 137 ? 12.047 -29.516 -14.148 1 91.5 137 GLN B O 1
ATOM 2563 N N . GLN B 1 138 ? 12.398 -28.406 -12.242 1 92.81 138 GLN B N 1
ATOM 2564 C CA . GLN B 1 138 ? 12.406 -29.625 -11.453 1 92.81 138 GLN B CA 1
ATOM 2565 C C . GLN B 1 138 ? 11.055 -30.328 -11.523 1 92.81 138 GLN B C 1
ATOM 2567 O O . GLN B 1 138 ? 10.992 -31.547 -11.727 1 92.81 138 GLN B O 1
ATOM 2572 N N . ASP B 1 139 ? 10.047 -29.625 -11.336 1 94.44 139 ASP B N 1
ATOM 2573 C CA . ASP B 1 139 ? 8.703 -30.203 -11.383 1 94.44 139 ASP B CA 1
ATOM 2574 C C . ASP B 1 139 ? 8.398 -30.766 -12.773 1 94.44 139 ASP B C 1
ATOM 2576 O O . ASP B 1 139 ? 7.793 -31.828 -12.898 1 94.44 139 ASP B O 1
ATOM 2580 N N . ALA B 1 140 ? 8.773 -30.047 -13.781 1 91.62 140 ALA B N 1
ATOM 2581 C CA . ALA B 1 140 ? 8.547 -30.5 -15.156 1 91.62 140 ALA B CA 1
ATOM 2582 C C . ALA B 1 140 ? 9.273 -31.812 -15.414 1 91.62 140 ALA B C 1
ATOM 2584 O O . ALA B 1 140 ? 8.711 -32.719 -16.047 1 91.62 140 ALA B O 1
ATOM 2585 N N . GLU B 1 141 ? 10.484 -31.906 -14.953 1 89.81 141 GLU B N 1
ATOM 2586 C CA . GLU B 1 141 ? 11.266 -33.125 -15.125 1 89.81 141 GLU B CA 1
ATOM 2587 C C . GLU B 1 141 ? 10.633 -34.281 -14.391 1 89.81 141 GLU B C 1
ATOM 2589 O O . GLU B 1 141 ? 10.539 -35.406 -14.93 1 89.81 141 GLU B O 1
ATOM 2594 N N . GLU B 1 142 ? 10.18 -34.062 -13.234 1 90.5 142 GLU B N 1
ATOM 2595 C CA . GLU B 1 142 ? 9.531 -35.094 -12.453 1 90.5 142 GLU B CA 1
ATOM 2596 C C . GLU B 1 142 ? 8.219 -35.531 -13.094 1 90.5 142 GLU B C 1
ATOM 2598 O O . GLU B 1 142 ? 7.914 -36.75 -13.141 1 90.5 142 GLU B O 1
ATOM 2603 N N . ASP B 1 143 ? 7.547 -34.656 -13.578 1 90.69 143 ASP B N 1
ATOM 2604 C CA . ASP B 1 143 ? 6.289 -34.969 -14.242 1 90.69 143 ASP B CA 1
ATOM 2605 C C . ASP B 1 143 ? 6.531 -35.719 -15.547 1 90.69 143 ASP B C 1
ATOM 2607 O O . ASP B 1 143 ? 5.766 -36.625 -15.898 1 90.69 143 ASP B O 1
ATOM 2611 N N . ARG B 1 144 ? 7.535 -35.344 -16.234 1 86.12 144 ARG B N 1
ATOM 2612 C CA . ARG B 1 144 ? 7.895 -36.031 -17.469 1 86.12 144 ARG B CA 1
ATOM 2613 C C . ARG B 1 144 ? 8.227 -37.5 -17.188 1 86.12 144 ARG B C 1
ATOM 2615 O O . ARG B 1 144 ? 7.797 -38.406 -17.906 1 86.12 144 ARG B O 1
ATOM 2622 N N . LYS B 1 145 ? 8.992 -37.719 -16.188 1 84.81 145 LYS B N 1
ATOM 2623 C CA . LYS B 1 145 ? 9.352 -39.062 -15.781 1 84.81 145 LYS B CA 1
ATOM 2624 C C . LYS B 1 145 ? 8.117 -39.875 -15.398 1 84.81 145 LYS B C 1
ATOM 2626 O O . LYS B 1 145 ? 8 -41.062 -15.75 1 84.81 145 LYS B O 1
ATOM 2631 N N . ALA B 1 146 ? 7.238 -39.25 -14.727 1 83.62 146 ALA B N 1
ATOM 2632 C CA . ALA B 1 146 ? 6.008 -39.938 -14.305 1 83.62 146 ALA B CA 1
ATOM 2633 C C . ALA B 1 146 ? 5.145 -40.312 -15.5 1 83.62 146 ALA B C 1
ATOM 2635 O O . ALA B 1 146 ? 4.52 -41.375 -15.516 1 83.62 146 ALA B O 1
ATOM 2636 N N . LEU B 1 147 ? 5.094 -39.438 -16.391 1 79.81 147 LEU B N 1
ATOM 2637 C CA . LEU B 1 147 ? 4.297 -39.688 -17.594 1 79.81 147 LEU B CA 1
ATOM 2638 C C . LEU B 1 147 ? 4.895 -40.812 -18.422 1 79.81 147 LEU B C 1
ATOM 2640 O O . LEU B 1 147 ? 4.16 -41.625 -18.984 1 79.81 147 LEU B O 1
ATOM 2644 N N . GLN B 1 148 ? 6.227 -40.781 -18.578 1 76.12 148 GLN B N 1
ATOM 2645 C CA . GLN B 1 148 ? 6.914 -41.875 -19.297 1 76.12 148 GLN B CA 1
ATOM 2646 C C . GLN B 1 148 ? 6.656 -43.219 -18.641 1 76.12 148 GLN B C 1
ATOM 2648 O O . GLN B 1 148 ? 6.527 -44.219 -19.328 1 76.12 148 GLN B O 1
ATOM 2653 N N . GLY B 1 149 ? 6.609 -43.188 -17.359 1 72.69 149 GLY B N 1
ATOM 2654 C CA . GLY B 1 149 ? 6.309 -44.406 -16.656 1 72.69 149 GLY B CA 1
ATOM 2655 C C . GLY B 1 149 ? 4.898 -44.906 -16.906 1 72.69 149 GLY B C 1
ATOM 2656 O O . GLY B 1 149 ? 4.66 -46.125 -16.922 1 72.69 149 GLY B O 1
ATOM 2657 N N . LEU B 1 150 ? 4.051 -43.969 -17.062 1 67.56 150 LEU B N 1
ATOM 2658 C CA . LEU B 1 150 ? 2.658 -44.344 -17.297 1 67.56 150 LEU B CA 1
ATOM 2659 C C . LEU B 1 150 ? 2.451 -44.812 -18.734 1 67.56 150 LEU B C 1
ATOM 2661 O O . LEU B 1 150 ? 1.566 -45.625 -19 1 67.56 150 LEU B O 1
ATOM 2665 N N . SER B 1 151 ? 3.123 -44 -19.688 1 62.56 151 SER B N 1
ATOM 2666 C CA . SER B 1 151 ? 2.951 -44.375 -21.078 1 62.56 151 SER B CA 1
ATOM 2667 C C . SER B 1 151 ? 3.699 -45.688 -21.391 1 62.56 151 SER B C 1
ATOM 2669 O O . SER B 1 151 ? 3.41 -46.344 -22.391 1 62.56 151 SER B O 1
ATOM 2671 N N . GLY B 1 152 ? 4.062 -46.625 -20.766 1 54.12 152 GLY B N 1
ATOM 2672 C CA . GLY B 1 152 ? 4.812 -47.781 -21.188 1 54.12 152 GLY B CA 1
ATOM 2673 C C . GLY B 1 152 ? 5.969 -47.469 -22.109 1 54.12 152 GLY B C 1
ATOM 2674 O O . GLY B 1 152 ? 6.582 -48.375 -22.688 1 54.12 152 GLY B O 1
ATOM 2675 N N . ILE B 1 153 ? 6.094 -46.344 -22.562 1 47.56 153 ILE B N 1
ATOM 2676 C CA . ILE B 1 153 ? 7.117 -46 -23.562 1 47.56 153 ILE B CA 1
ATOM 2677 C C . ILE B 1 153 ? 8.5 -46.125 -22.922 1 47.56 153 ILE B C 1
ATOM 2679 O O . ILE B 1 153 ? 8.719 -45.594 -21.812 1 47.56 153 ILE B O 1
ATOM 2683 N N . CYS B 1 154 ? 9.406 -47.031 -23.391 1 38.03 154 CYS B N 1
ATOM 2684 C CA . CYS B 1 154 ? 10.844 -47.219 -23.25 1 38.03 154 CYS B CA 1
ATOM 2685 C C . CYS B 1 154 ? 11.594 -45.906 -23.312 1 38.03 154 CYS B C 1
ATOM 2687 O O . CYS B 1 154 ? 11.5 -45.188 -24.297 1 38.03 154 CYS B O 1
ATOM 2689 N N . GLN B 1 155 ? 11.625 -45.094 -22.375 1 40.62 155 GLN B N 1
ATOM 2690 C CA . GLN B 1 155 ? 12.617 -44.031 -22.328 1 40.62 155 GLN B CA 1
ATOM 2691 C C . GLN B 1 155 ? 13.922 -44.438 -23 1 40.62 155 GLN B C 1
ATOM 2693 O O . GLN B 1 155 ? 14.484 -45.5 -22.672 1 40.62 155 GLN B O 1
ATOM 2698 N N . ARG B 1 156 ? 14.094 -44.312 -24.266 1 35.97 156 ARG B N 1
ATOM 2699 C CA . ARG B 1 156 ? 15.469 -44.281 -24.734 1 35.97 156 ARG B CA 1
ATOM 2700 C C . ARG B 1 156 ? 16.344 -43.438 -23.797 1 35.97 156 ARG B C 1
ATOM 2702 O O . ARG B 1 156 ? 16.094 -42.219 -23.641 1 35.97 156 ARG B O 1
ATOM 2709 N N . ASP B 1 157 ? 16.938 -43.969 -22.75 1 35.97 157 ASP B N 1
ATOM 2710 C CA . ASP B 1 157 ? 18.078 -43.531 -21.984 1 35.97 157 ASP B CA 1
ATOM 2711 C C . ASP B 1 157 ? 19.047 -42.719 -22.844 1 35.97 157 ASP B C 1
ATOM 2713 O O . ASP B 1 157 ? 19.656 -43.25 -23.781 1 35.97 157 ASP B O 1
ATOM 2717 N N . SER B 1 158 ? 18.766 -41.688 -23.406 1 33.75 158 SER B N 1
ATOM 2718 C CA . SER B 1 158 ? 19.953 -40.969 -23.828 1 33.75 158 SER B CA 1
ATOM 2719 C C . SER B 1 158 ? 21.016 -40.938 -22.734 1 33.75 158 SER B C 1
ATOM 2721 O O . SER B 1 158 ? 20.781 -40.375 -21.656 1 33.75 158 SER B O 1
ATOM 2723 N N . GLU B 1 159 ? 21.812 -41.969 -22.594 1 34.19 159 GLU B N 1
ATOM 2724 C CA . GLU B 1 159 ? 23.172 -42.125 -22.094 1 34.19 159 GLU B CA 1
ATOM 2725 C C . GLU B 1 159 ? 24 -40.875 -22.375 1 34.19 159 GLU B C 1
ATOM 2727 O O . GLU B 1 159 ? 24.844 -40.875 -23.266 1 34.19 159 GLU B O 1
ATOM 2732 N N . PHE B 1 160 ? 23.375 -39.781 -22.641 1 30.88 160 PHE B N 1
ATOM 2733 C CA . PHE B 1 160 ? 24.453 -38.844 -22.906 1 30.88 160 PHE B CA 1
ATOM 2734 C C . PHE B 1 160 ? 25.344 -38.656 -21.672 1 30.88 160 PHE B C 1
ATOM 2736 O O . PHE B 1 160 ? 25.969 -37.594 -21.5 1 30.88 160 PHE B O 1
ATOM 2743 N N . GLN B 1 161 ? 25.359 -39.594 -20.656 1 29.42 161 GLN B N 1
ATOM 2744 C CA . GLN B 1 161 ? 26.453 -39.344 -19.719 1 29.42 161 GLN B CA 1
ATOM 2745 C C . GLN B 1 161 ? 27.797 -39.281 -20.453 1 29.42 161 GLN B C 1
ATOM 2747 O O . GLN B 1 161 ? 28.25 -40.312 -20.984 1 29.42 161 GLN B O 1
ATOM 2752 N N . THR B 1 162 ? 28.031 -38.344 -21.297 1 28.16 162 THR B N 1
ATOM 2753 C CA . THR B 1 162 ? 29.438 -38.188 -21.609 1 28.16 162 THR B CA 1
ATOM 2754 C C . THR B 1 162 ? 30.281 -38.188 -20.344 1 28.16 162 THR B C 1
ATOM 2756 O O . THR B 1 162 ? 30.297 -37.219 -19.578 1 28.16 162 THR B O 1
ATOM 2759 N N . SER B 1 163 ? 29.969 -39.312 -19.469 1 29.08 163 SER B N 1
ATOM 2760 C CA . SER B 1 163 ? 31.094 -39.5 -18.562 1 29.08 163 SER B CA 1
ATOM 2761 C C . SER B 1 163 ? 32.406 -39.656 -19.328 1 29.08 163 SER B C 1
ATOM 2763 O O . SER B 1 163 ? 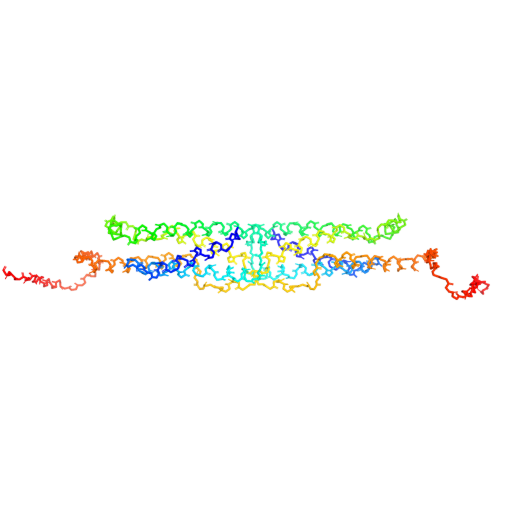32.656 -40.688 -19.953 1 29.08 163 SER B O 1
ATOM 2765 N N . GLU B 1 164 ? 32.844 -38.844 -20.172 1 29.02 164 GLU B N 1
ATOM 2766 C CA . GLU B 1 164 ? 34.25 -39.062 -20.469 1 29.02 164 GLU B CA 1
ATOM 2767 C C . GLU B 1 164 ? 35.094 -39.188 -19.188 1 29.02 164 GLU B C 1
ATOM 2769 O O . GLU B 1 164 ? 36.312 -39.156 -19.234 1 29.02 164 GLU B O 1
ATOM 2774 N N . TRP B 1 165 ? 34.594 -39.031 -17.891 1 30.44 165 TRP B N 1
ATOM 2775 C CA . TRP B 1 165 ? 35.844 -39.219 -17.172 1 30.44 165 TRP B CA 1
ATOM 2776 C C . TRP B 1 165 ? 36.375 -40.656 -17.359 1 30.44 165 TRP B C 1
ATOM 2778 O O . TRP B 1 165 ? 35.594 -41.562 -17.609 1 30.44 165 TRP B O 1
ATOM 2788 N N . SER B 1 166 ? 37.625 -41.062 -17.391 1 27.16 166 SER B N 1
ATOM 2789 C CA . SER B 1 166 ? 38.594 -42.125 -17.594 1 27.16 166 SER B CA 1
ATOM 2790 C C . SER B 1 166 ? 38.188 -43.406 -16.828 1 27.16 166 SER B C 1
ATOM 2792 O O . SER B 1 166 ? 38.594 -44.5 -17.172 1 27.16 166 SER B O 1
ATOM 2794 N N . GLY B 1 167 ? 37.812 -43.375 -15.477 1 29.48 167 GLY B N 1
ATOM 2795 C CA . GLY B 1 167 ? 38.469 -44.5 -14.867 1 29.48 167 GLY B CA 1
ATOM 2796 C C . GLY B 1 167 ? 37.781 -45.844 -15.188 1 29.48 167 GLY B C 1
ATOM 2797 O O . GLY B 1 167 ? 38.406 -46.719 -15.805 1 29.48 167 GLY B O 1
ATOM 2798 N N . VAL B 1 168 ? 36.969 -46.562 -14.156 1 31.86 168 VAL B N 1
ATOM 2799 C CA . VAL B 1 168 ? 37 -48.031 -14.039 1 31.86 168 VAL B CA 1
ATOM 2800 C C . VAL B 1 168 ? 35.969 -48.656 -14.984 1 31.86 168 VAL B C 1
ATOM 2802 O O . VAL B 1 168 ? 35 -48 -15.375 1 31.86 168 VAL B O 1
ATOM 2805 N N . PRO B 1 169 ? 35.969 -49.969 -15.281 1 31.97 169 PRO B N 1
ATOM 2806 C CA . PRO B 1 169 ? 35.531 -50.938 -16.281 1 31.97 169 PRO B CA 1
ATOM 2807 C C . PRO B 1 169 ? 34.031 -51.281 -16.172 1 31.97 169 PRO B C 1
ATOM 2809 O O . PRO B 1 169 ? 33.562 -51.625 -15.094 1 31.97 169 PRO B O 1
ATOM 2812 N N . ALA B 1 170 ? 33.156 -50.469 -16.703 1 31.59 170 ALA B N 1
ATOM 2813 C CA . ALA B 1 170 ? 31.719 -50.656 -16.672 1 31.59 170 ALA B CA 1
ATOM 2814 C C . ALA B 1 170 ? 31.344 -52.031 -17.219 1 31.59 170 ALA B C 1
ATOM 2816 O O . ALA B 1 170 ? 31.641 -52.375 -18.359 1 31.59 170 ALA B O 1
ATOM 2817 N N . MET B 1 171 ? 31.188 -53 -16.266 1 25.89 171 MET B N 1
ATOM 2818 C CA . MET B 1 171 ? 30.641 -54.281 -16.641 1 25.89 171 MET B CA 1
ATOM 2819 C C . MET B 1 171 ? 29.219 -54.156 -17.203 1 25.89 171 MET B C 1
ATOM 2821 O O . MET B 1 171 ? 28.359 -53.562 -16.562 1 25.89 171 MET B O 1
ATOM 2825 N N . ARG B 1 172 ? 29 -54.25 -18.469 1 28.05 172 ARG B N 1
ATOM 2826 C CA . ARG B 1 172 ? 27.969 -54.125 -19.469 1 28.05 172 ARG B CA 1
ATOM 2827 C C . ARG B 1 172 ? 26.891 -55.188 -19.297 1 28.05 172 ARG B C 1
ATOM 2829 O O . ARG B 1 172 ? 26.781 -56.094 -20.125 1 28.05 172 ARG B O 1
ATOM 2836 N N . LEU B 1 173 ? 26.453 -55.562 -18.031 1 28.11 173 LEU B N 1
ATOM 2837 C CA . LEU B 1 173 ? 25.625 -56.75 -18.172 1 28.11 173 LEU B CA 1
ATOM 2838 C C . LEU B 1 173 ? 24.297 -56.438 -18.859 1 28.11 173 LEU B C 1
ATOM 2840 O O . LEU B 1 173 ? 23.75 -55.344 -18.641 1 28.11 173 LEU B O 1
ATOM 2844 N N . GLN B 1 174 ? 23.859 -57.188 -19.922 1 27.44 174 GLN B N 1
ATOM 2845 C CA . GLN B 1 174 ? 22.875 -57.281 -20.969 1 27.44 174 GLN B CA 1
ATOM 2846 C C . GLN B 1 174 ? 21.484 -57.625 -20.406 1 27.44 174 GLN B C 1
ATOM 2848 O O . GLN B 1 174 ? 21.328 -58.562 -19.641 1 27.44 174 GLN B O 1
ATOM 2853 N N . PRO B 1 175 ? 20.578 -56.656 -20.188 1 27.22 175 PRO B N 1
ATOM 2854 C CA . PRO B 1 175 ? 19.25 -57.031 -19.688 1 27.22 175 PRO B CA 1
ATOM 2855 C C . PRO B 1 175 ? 18.438 -57.844 -20.672 1 27.22 175 PRO B C 1
ATOM 2857 O O . PRO B 1 175 ? 18.5 -57.625 -21.875 1 27.22 175 PRO B O 1
ATOM 2860 N N . ALA B 1 176 ? 18.125 -59.188 -20.438 1 31.38 176 ALA B N 1
ATOM 2861 C CA . ALA B 1 176 ? 17.297 -60.188 -21.109 1 31.38 176 ALA B CA 1
ATOM 2862 C C . ALA B 1 176 ? 15.82 -59.812 -21.031 1 31.38 176 ALA B C 1
ATOM 2864 O O . ALA B 1 176 ? 15.273 -59.594 -19.953 1 31.38 176 ALA B O 1
ATOM 2865 N N . CYS B 1 177 ? 15.195 -59.062 -21.969 1 27.23 177 CYS B N 1
ATOM 2866 C CA . CYS B 1 177 ? 13.797 -58.719 -22.234 1 27.23 177 CYS B CA 1
ATOM 2867 C C . CYS B 1 177 ? 12.969 -60 -22.422 1 27.23 177 CYS B C 1
ATOM 2869 O O . CYS B 1 177 ? 12.602 -60.344 -23.547 1 27.23 177 CYS B O 1
ATOM 2871 N N . GLY B 1 178 ? 13.055 -61.094 -21.672 1 23.78 178 GLY B N 1
ATOM 2872 C CA . GLY B 1 178 ? 12.383 -62.344 -21.938 1 23.78 178 GLY B CA 1
ATOM 2873 C C . GLY B 1 178 ? 10.906 -62.312 -21.578 1 23.78 178 GLY B C 1
ATOM 2874 O O . GLY B 1 178 ? 10.312 -63.375 -21.312 1 23.78 178 GLY B O 1
ATOM 2875 N N . TRP B 1 179 ? 10.023 -61.406 -21.75 1 22.67 179 TRP B N 1
ATOM 2876 C CA . TRP B 1 179 ? 8.68 -61.781 -21.297 1 22.67 179 TRP B CA 1
ATOM 2877 C C . TRP B 1 179 ? 8.094 -62.875 -22.172 1 22.67 179 TRP B C 1
ATOM 2879 O O . TRP B 1 179 ? 7.828 -62.688 -23.359 1 22.67 179 TRP B O 1
ATOM 2889 N N . VAL B 1 180 ? 8.602 -64.062 -22.156 1 24.89 180 VAL B N 1
ATOM 2890 C CA . VAL B 1 180 ? 8.109 -65.312 -22.766 1 24.89 180 VAL B CA 1
ATOM 2891 C C . VAL B 1 180 ? 6.645 -65.5 -22.375 1 24.89 180 VAL B C 1
ATOM 2893 O O . VAL B 1 180 ? 6.145 -64.875 -21.438 1 24.89 180 VAL B O 1
ATOM 2896 N N . MET B 1 181 ? 6.234 -66.875 -22.344 1 24.89 181 MET B N 1
ATOM 2897 C CA . MET B 1 181 ? 5.32 -68 -22.531 1 24.89 181 MET B CA 1
ATOM 2898 C C . MET B 1 181 ? 4.434 -68.25 -21.312 1 24.89 181 MET B C 1
ATOM 2900 O O . MET B 1 181 ? 3.508 -69.062 -21.328 1 24.89 181 MET B O 1
ATOM 2904 N N . ARG B 1 182 ? 4.41 -67.438 -20.172 1 24.88 182 ARG B N 1
ATOM 2905 C CA . ARG B 1 182 ? 3.584 -68.375 -19.391 1 24.88 182 ARG B CA 1
ATOM 2906 C C . ARG B 1 182 ? 2.104 -68.125 -19.688 1 24.88 182 ARG B C 1
ATOM 2908 O O . ARG B 1 182 ? 1.673 -67 -19.938 1 24.88 182 ARG B O 1
#

Solvent-accessible surface area (backbone atoms only — not comparable to full-atom values): 20800 Å² total; per-residue (Å²): 129,62,66,65,58,53,45,49,51,52,44,52,52,46,34,52,50,25,70,65,42,86,57,49,43,52,45,27,44,51,51,23,51,55,46,48,52,61,39,51,53,50,51,52,43,53,73,70,61,61,79,79,66,56,67,61,56,48,54,42,48,51,53,43,44,52,31,50,51,52,42,49,51,49,51,61,52,44,68,35,66,68,50,39,50,54,52,59,67,64,68,62,80,63,50,86,54,54,70,38,51,51,47,46,34,52,34,46,54,51,44,39,65,50,27,40,26,32,71,40,50,71,47,61,93,62,64,60,49,73,59,45,54,52,51,42,53,51,25,22,52,53,28,48,54,52,48,38,64,68,62,71,53,78,73,76,72,78,71,66,70,75,67,72,67,75,75,86,82,80,80,74,83,78,85,82,83,68,87,78,79,132,129,61,65,65,57,54,43,48,51,52,45,52,51,46,35,54,51,24,72,66,43,88,56,48,44,53,45,28,44,52,51,23,50,55,48,48,50,60,40,50,53,50,50,50,43,53,71,70,60,61,78,79,67,56,67,61,56,48,54,44,48,52,51,44,42,53,31,50,53,52,43,50,51,50,51,60,52,44,68,34,66,69,50,38,52,53,52,58,68,64,68,63,79,64,51,85,53,52,69,38,51,54,47,47,34,53,36,46,56,51,46,42,65,50,26,37,27,30,72,39,51,70,46,62,94,63,63,60,50,75,57,44,56,51,51,43,52,50,26,22,54,52,29,51,54,52,47,39,65,69,62,70,53,77,72,79,71,77,71,66,72,74,62,70,74,78,79,85,84,78,81,76,82,78,84,81,87,64,89,73,83,125

Secondary structure (DSSP, 8-state):
--HHHHHHHHHHHHHHHHHH-SSSHHHHHHHHHHHHHHHHHHHHHHHTT--S--HHHHHHHHHHHHHHHHHHHHHHHHTSHHHHHHHHHT-S---TTHHHHHHHHHHHHHHHHHH---GGGG--S---SHHHHHHHHHHHHHHHHHHHHHHT---------------S--------------/--HHHHHHHHHHHHHHHHHH-SSSHHHHHHHHHHHHHHHHHHHHHHHTT--S--HHHHHHHHHHHHHHHHHHHHHHHHTSHHHHHHHHHT-S---TTHHHHHHHHHHHHHHHHHH---GGGG--S---SHHHHHHHHHHHHHHHHHHHHHHT---------------S--------------